Protein AF-A0A1U9NN97-F1 (afdb_monomer)

Structure (mmCIF, N/CA/C/O backbone):
data_AF-A0A1U9NN97-F1
#
_entry.id   AF-A0A1U9NN97-F1
#
loop_
_atom_site.group_PDB
_atom_site.id
_atom_site.type_symbol
_atom_site.label_atom_id
_atom_site.label_alt_id
_atom_site.label_comp_id
_atom_site.label_asym_id
_atom_site.label_entity_id
_atom_site.label_seq_id
_atom_site.pdbx_PDB_ins_code
_atom_site.Cartn_x
_atom_site.Cartn_y
_atom_site.Cartn_z
_atom_site.occupancy
_atom_site.B_iso_or_equiv
_atom_site.auth_seq_id
_atom_site.auth_comp_id
_atom_site.auth_asym_id
_atom_site.auth_atom_id
_atom_site.pdbx_PDB_model_num
ATOM 1 N N . MET A 1 1 ? 15.222 28.688 12.591 1.00 32.94 1 MET A N 1
ATOM 2 C CA . MET A 1 1 ? 14.018 29.019 11.797 1.00 32.94 1 MET A CA 1
ATOM 3 C C . MET A 1 1 ? 13.673 27.810 10.941 1.00 32.94 1 MET A C 1
ATOM 5 O O . MET A 1 1 ? 14.265 27.642 9.885 1.00 32.94 1 MET A O 1
ATOM 9 N N . LYS A 1 2 ? 12.811 26.915 11.437 1.00 28.52 2 LYS A N 1
ATOM 10 C CA . LYS A 1 2 ? 12.356 25.739 10.683 1.00 28.52 2 LYS A CA 1
ATOM 11 C C . LYS A 1 2 ? 11.088 26.128 9.927 1.00 28.52 2 LYS A C 1
ATOM 13 O O . LYS A 1 2 ? 10.111 26.534 10.548 1.00 28.52 2 LYS A O 1
ATOM 18 N N . LYS A 1 3 ? 11.139 26.061 8.597 1.00 27.92 3 LYS A N 1
ATOM 19 C CA . LYS A 1 3 ? 9.954 26.108 7.742 1.00 27.92 3 LYS A CA 1
ATOM 20 C C . LYS A 1 3 ? 9.276 24.746 7.872 1.00 27.92 3 LYS A C 1
ATOM 22 O O . LYS A 1 3 ? 9.762 23.774 7.311 1.00 27.92 3 LYS A O 1
ATOM 27 N N . VAL A 1 4 ? 8.218 24.673 8.670 1.00 30.31 4 VAL A N 1
ATOM 28 C CA . VAL A 1 4 ? 7.266 23.559 8.631 1.00 30.31 4 VAL A CA 1
ATOM 29 C C . VAL A 1 4 ? 6.325 23.888 7.477 1.00 30.31 4 VAL A C 1
ATOM 31 O O . VAL A 1 4 ? 5.519 24.813 7.585 1.00 30.31 4 VAL A O 1
ATOM 34 N N . CYS A 1 5 ? 6.516 23.234 6.330 1.00 28.91 5 CYS A N 1
ATOM 35 C CA . CYS A 1 5 ? 5.608 23.378 5.199 1.00 28.91 5 CYS A CA 1
ATOM 36 C C . CYS A 1 5 ? 4.341 22.568 5.475 1.00 28.91 5 CYS A C 1
ATOM 38 O O . CYS A 1 5 ? 4.351 21.348 5.583 1.00 28.91 5 CYS A O 1
ATOM 40 N N . VAL A 1 6 ? 3.263 23.326 5.616 1.00 32.03 6 VAL A N 1
ATOM 41 C CA . VAL A 1 6 ? 1.860 22.939 5.679 1.00 32.03 6 VAL A CA 1
ATOM 42 C C . VAL A 1 6 ? 1.494 22.099 4.450 1.00 32.03 6 VAL A C 1
ATOM 44 O O . VAL A 1 6 ? 1.404 22.655 3.361 1.00 32.03 6 VAL A O 1
ATOM 47 N N . CYS A 1 7 ? 1.274 20.792 4.614 1.00 29.20 7 CYS A N 1
ATOM 48 C CA . CYS A 1 7 ? 0.606 19.938 3.612 1.00 29.20 7 CYS A CA 1
ATOM 49 C C . CYS A 1 7 ? -0.317 18.855 4.217 1.00 29.20 7 CYS A C 1
ATOM 51 O O . CYS A 1 7 ? -0.890 18.070 3.477 1.00 29.20 7 CYS A O 1
ATOM 53 N N . LEU A 1 8 ? -0.543 18.822 5.537 1.00 32.62 8 LEU A N 1
ATOM 54 C CA . LEU A 1 8 ? -1.226 17.693 6.194 1.00 32.62 8 LEU A CA 1
ATOM 55 C C . LEU A 1 8 ? -2.754 17.845 6.387 1.00 32.62 8 LEU A C 1
ATOM 57 O O . LEU A 1 8 ? -3.311 17.265 7.309 1.00 32.62 8 LEU A O 1
ATOM 61 N N . PHE A 1 9 ? -3.446 18.644 5.567 1.00 29.00 9 PHE A N 1
ATOM 62 C CA . PHE A 1 9 ? -4.883 18.933 5.769 1.00 29.00 9 PHE A CA 1
ATOM 63 C C . PHE A 1 9 ? -5.757 18.835 4.505 1.00 29.00 9 PHE A C 1
ATOM 65 O O . PHE A 1 9 ? -6.875 19.343 4.491 1.00 29.00 9 PHE A O 1
ATOM 72 N N . ALA A 1 10 ? -5.270 18.193 3.436 1.00 28.98 10 ALA A N 1
ATOM 73 C CA . ALA A 1 10 ? -5.954 18.171 2.136 1.00 28.98 10 ALA A CA 1
ATOM 74 C C . ALA A 1 10 ? -6.576 16.820 1.728 1.00 28.98 10 ALA A C 1
ATOM 76 O O . ALA A 1 10 ? -7.187 16.760 0.667 1.00 28.98 10 ALA A O 1
ATOM 77 N N . ILE A 1 11 ? -6.489 15.762 2.545 1.00 42.72 11 ILE A N 1
ATOM 78 C CA . ILE A 1 11 ? -7.123 14.464 2.219 1.00 42.72 11 ILE A CA 1
ATOM 79 C C . ILE A 1 11 ? -8.580 14.396 2.732 1.00 42.72 11 ILE A C 1
ATOM 81 O O . ILE A 1 11 ? -9.421 13.720 2.151 1.00 42.72 11 ILE A O 1
ATOM 85 N N . CYS A 1 12 ? -8.946 15.206 3.730 1.00 40.97 12 CYS A N 1
ATOM 86 C CA . CYS A 1 12 ? -10.240 15.119 4.423 1.00 40.97 12 CYS A CA 1
ATOM 87 C C . CYS A 1 12 ? -11.463 15.731 3.696 1.00 40.97 12 CYS A C 1
ATOM 89 O O . CYS A 1 12 ? -12.558 15.704 4.248 1.00 40.97 12 CYS A O 1
ATOM 91 N N . LEU A 1 13 ? -11.321 16.335 2.506 1.00 34.03 13 LEU A N 1
ATOM 92 C CA . LEU A 1 13 ? -12.409 17.111 1.866 1.00 34.03 13 LEU A CA 1
ATOM 93 C C . LEU A 1 13 ? -12.671 16.797 0.382 1.00 34.03 13 LEU A C 1
ATOM 95 O O . LEU A 1 13 ? -13.565 17.400 -0.211 1.00 34.03 13 LEU A O 1
ATOM 99 N N . LEU A 1 14 ? -11.940 15.865 -0.237 1.00 42.00 14 LEU A N 1
ATOM 100 C CA . LEU A 1 14 ? -12.046 15.625 -1.687 1.00 42.00 14 LEU A CA 1
ATOM 101 C C . LEU A 1 14 ? -13.044 14.531 -2.096 1.00 42.00 14 LEU A C 1
ATOM 103 O O . LEU A 1 14 ? -13.416 14.467 -3.268 1.00 42.00 14 LEU A O 1
ATOM 107 N N . PHE A 1 15 ? -13.571 13.742 -1.156 1.00 44.47 15 PHE A N 1
ATOM 108 C CA . PHE A 1 15 ? -14.615 12.758 -1.471 1.00 44.47 15 PHE A CA 1
ATOM 109 C C . PHE A 1 15 ? -16.043 13.329 -1.486 1.00 44.47 15 PHE A C 1
ATOM 111 O O . PHE A 1 15 ? -16.926 12.729 -2.088 1.00 44.47 15 PHE A O 1
ATOM 118 N N . THR A 1 16 ? -16.307 14.506 -0.904 1.00 43.94 16 THR A N 1
ATOM 119 C CA . THR A 1 16 ? -17.700 14.940 -0.661 1.00 43.94 16 THR A CA 1
ATOM 120 C C . THR A 1 16 ? -18.259 16.000 -1.615 1.00 43.94 16 THR A C 1
ATOM 122 O O . THR A 1 16 ? -19.471 16.208 -1.608 1.00 43.94 16 THR A O 1
ATOM 125 N N . ALA A 1 17 ? -17.458 16.658 -2.469 1.00 38.03 17 ALA A N 1
ATOM 126 C CA . ALA A 1 17 ? -17.961 17.819 -3.228 1.00 38.03 17 ALA A CA 1
ATOM 127 C C . ALA A 1 17 ? -17.793 17.805 -4.760 1.00 38.03 17 ALA A C 1
ATOM 129 O O . ALA A 1 17 ? -18.423 18.630 -5.421 1.00 38.03 17 ALA A O 1
ATOM 130 N N . SER A 1 18 ? -17.007 16.904 -5.363 1.00 38.50 18 SER A N 1
ATOM 131 C CA . SER A 1 18 ? -16.884 16.845 -6.833 1.00 38.50 18 SER A CA 1
ATOM 132 C C . SER A 1 18 ? -16.248 15.540 -7.328 1.00 38.50 18 SER A C 1
ATOM 134 O O . SER A 1 18 ? -15.233 15.565 -8.021 1.00 38.50 18 SER A O 1
ATOM 136 N N . GLN A 1 19 ? -16.829 14.388 -6.998 1.00 48.91 19 GLN A N 1
ATOM 137 C CA . GLN A 1 19 ? -16.385 13.123 -7.587 1.00 48.91 19 GLN A CA 1
ATOM 138 C C . GLN A 1 19 ? -17.019 12.972 -8.973 1.00 48.91 19 GLN A C 1
ATOM 140 O O . GLN A 1 19 ? -18.105 12.419 -9.142 1.00 48.91 19 GLN A O 1
ATOM 145 N N . VAL A 1 20 ? -16.341 13.498 -9.993 1.00 49.25 20 VAL A N 1
ATOM 146 C CA . VAL A 1 20 ? -16.356 12.788 -11.272 1.00 49.25 20 VAL A CA 1
ATOM 147 C C . VAL A 1 20 ? -15.589 11.511 -10.965 1.00 49.25 20 VAL A C 1
ATOM 149 O O . VAL A 1 20 ? -14.382 11.590 -10.734 1.00 49.25 20 VAL A O 1
ATOM 152 N N . LEU A 1 21 ? -16.308 10.389 -10.844 1.00 57.53 21 LEU A N 1
ATOM 153 C CA . LEU A 1 21 ? -15.695 9.065 -10.730 1.00 57.53 21 LEU A CA 1
ATOM 154 C C . LEU A 1 21 ? -14.581 8.987 -11.775 1.00 57.53 21 LEU A C 1
ATOM 156 O O . LEU A 1 21 ? -14.769 9.476 -12.898 1.00 57.53 21 LEU A O 1
ATOM 160 N N . ALA A 1 22 ? -13.426 8.437 -11.397 1.00 60.66 22 ALA A N 1
ATOM 161 C CA . ALA A 1 22 ? -12.406 8.127 -12.385 1.00 60.66 22 ALA A CA 1
ATOM 162 C C . ALA A 1 22 ? -13.052 7.320 -13.525 1.00 60.66 22 ALA A C 1
ATOM 164 O O . ALA A 1 22 ? -14.102 6.686 -13.350 1.00 60.66 22 ALA A O 1
ATOM 165 N N . GLY A 1 23 ? -12.451 7.376 -14.716 1.00 67.44 23 GLY A N 1
ATOM 166 C CA . GLY A 1 23 ? -12.786 6.383 -15.732 1.00 67.44 23 GLY A CA 1
ATOM 167 C C . GLY A 1 23 ? -12.656 4.970 -15.141 1.00 67.44 23 GLY A C 1
ATOM 168 O O . GLY A 1 23 ? -12.002 4.805 -14.111 1.00 67.44 23 GLY A O 1
ATOM 169 N N . PRO A 1 24 ? -13.311 3.960 -15.733 1.00 80.75 24 PRO A N 1
ATOM 170 C CA . PRO A 1 24 ? -13.111 2.588 -15.280 1.00 80.75 24 PRO A CA 1
ATOM 171 C C . PRO A 1 24 ? -11.610 2.273 -15.297 1.00 80.75 24 PRO A C 1
ATOM 173 O O . PRO A 1 24 ? -10.992 2.460 -16.341 1.00 80.75 24 PRO A O 1
ATOM 176 N N . ILE A 1 25 ? -11.071 1.836 -14.155 1.00 89.19 25 ILE A N 1
ATOM 177 C CA . ILE A 1 25 ? -9.705 1.318 -14.063 1.00 89.19 25 ILE A CA 1
ATOM 178 C C . ILE A 1 25 ? -9.703 -0.107 -14.600 1.00 89.19 25 ILE A C 1
ATOM 180 O O . ILE A 1 25 ? -10.504 -0.950 -14.175 1.00 89.19 25 ILE A O 1
ATOM 184 N N . THR A 1 26 ? -8.817 -0.355 -15.548 1.00 90.88 26 THR A N 1
ATOM 185 C CA . THR A 1 26 ? -8.475 -1.680 -16.048 1.00 90.88 26 THR A CA 1
ATOM 186 C C . THR A 1 26 ? -7.268 -2.174 -15.260 1.00 90.88 26 THR A C 1
ATOM 188 O O . THR A 1 26 ? -6.421 -1.386 -14.885 1.00 90.88 26 THR A O 1
ATOM 191 N N . ILE A 1 27 ? -7.235 -3.465 -14.924 1.00 90.62 27 ILE A N 1
ATOM 192 C CA . ILE A 1 27 ? -6.093 -4.076 -14.233 1.00 90.62 27 ILE A CA 1
ATOM 193 C C . ILE A 1 27 ? -5.320 -4.868 -15.284 1.00 90.62 27 ILE A C 1
ATOM 195 O O . ILE A 1 27 ? -5.687 -6.006 -15.594 1.00 90.62 27 ILE A O 1
ATOM 199 N N . ASP A 1 28 ? -4.325 -4.236 -15.893 1.00 89.75 28 ASP A N 1
ATOM 200 C CA . ASP A 1 28 ? -3.558 -4.741 -17.031 1.00 89.75 28 ASP A CA 1
ATOM 201 C C . ASP A 1 28 ? -2.074 -4.313 -17.071 1.00 89.75 28 ASP A C 1
ATOM 203 O O . ASP A 1 28 ? -1.401 -4.617 -18.058 1.00 89.75 28 ASP A O 1
ATOM 207 N N . ALA A 1 29 ? -1.546 -3.737 -15.983 1.00 87.75 29 ALA A N 1
ATOM 208 C CA . ALA A 1 29 ? -0.188 -3.186 -15.861 1.00 87.75 29 ALA A CA 1
ATOM 209 C C . ALA A 1 29 ? 0.102 -2.004 -16.808 1.00 87.75 29 ALA A C 1
ATOM 211 O O . ALA A 1 29 ? 1.260 -1.744 -17.149 1.00 87.75 29 ALA A O 1
ATOM 212 N N . ASP A 1 30 ? -0.936 -1.271 -17.220 1.00 88.56 30 ASP A N 1
ATOM 213 C CA . ASP A 1 30 ? -0.814 -0.005 -17.942 1.00 88.56 30 ASP A CA 1
ATOM 214 C C . ASP A 1 30 ? -1.519 1.117 -17.177 1.00 88.56 30 ASP A C 1
ATOM 216 O O . ASP A 1 30 ? -2.731 1.302 -17.268 1.00 88.56 30 ASP A O 1
ATOM 220 N N . MET A 1 31 ? -0.740 1.978 -16.515 1.00 91.44 31 MET A N 1
ATOM 221 C CA . MET A 1 31 ? -1.320 3.086 -15.757 1.00 91.44 31 MET A CA 1
ATOM 222 C C . MET A 1 31 ? -1.848 4.255 -16.616 1.00 91.44 31 MET A C 1
ATOM 224 O O . MET A 1 31 ? -2.080 5.359 -16.102 1.00 91.44 31 MET A O 1
ATOM 228 N N . SER A 1 32 ? -2.050 4.078 -17.927 1.00 91.31 32 SER A N 1
ATOM 229 C CA . SER A 1 32 ? -2.552 5.131 -18.818 1.00 91.31 32 SER A CA 1
ATOM 230 C C . SER A 1 32 ? -3.967 5.619 -18.471 1.00 91.31 32 SER A C 1
ATOM 232 O O . SER A 1 32 ? -4.294 6.787 -18.730 1.00 91.31 32 SER A O 1
ATOM 234 N N . ASP A 1 33 ? -4.792 4.785 -17.832 1.00 91.25 33 ASP A N 1
ATOM 235 C CA . ASP A 1 33 ? -6.128 5.150 -17.352 1.00 91.25 33 ASP A CA 1
ATOM 236 C C . ASP A 1 33 ? -6.142 5.759 -15.929 1.00 91.25 33 ASP A C 1
ATOM 238 O O . ASP A 1 33 ? -7.152 6.348 -15.525 1.00 91.25 33 ASP A O 1
ATOM 242 N N . TRP A 1 34 ? -4.995 5.798 -15.233 1.00 92.31 34 TRP A N 1
ATOM 243 C CA . TRP A 1 34 ? -4.793 6.451 -13.927 1.00 92.31 34 TRP A CA 1
ATOM 244 C C . TRP A 1 34 ? -4.629 7.966 -14.047 1.00 92.31 34 TRP A C 1
ATOM 246 O O . TRP A 1 34 ? -3.715 8.593 -13.492 1.00 92.31 34 TRP A O 1
ATOM 256 N N . THR A 1 35 ? -5.549 8.579 -14.785 1.00 89.69 35 THR A N 1
ATOM 257 C CA . THR A 1 35 ? -5.602 10.016 -15.022 1.00 89.69 35 THR A CA 1
ATOM 258 C C . THR A 1 35 ? -6.990 10.581 -14.719 1.00 89.69 35 THR A C 1
ATOM 260 O O . THR A 1 35 ? -8.006 9.889 -14.707 1.00 89.69 35 THR A O 1
ATOM 263 N N . GLY A 1 36 ? -7.052 11.889 -14.468 1.00 85.94 36 GLY A N 1
ATOM 264 C CA . GLY A 1 36 ? -8.307 12.596 -14.213 1.00 85.94 36 GLY A CA 1
ATOM 265 C C . GLY A 1 36 ? -8.597 12.846 -12.733 1.00 85.94 36 GLY A C 1
ATOM 266 O O . GLY A 1 36 ? -7.813 12.532 -11.847 1.00 85.94 36 GLY A O 1
ATOM 267 N N . SER A 1 37 ? -9.732 13.493 -12.470 1.00 80.62 37 SER A N 1
ATOM 268 C CA . SER A 1 37 ? -10.053 14.066 -11.154 1.00 80.62 37 SER A CA 1
ATOM 269 C C . SER A 1 37 ? -10.501 13.058 -10.094 1.00 80.62 37 SER A C 1
ATOM 271 O O . SER A 1 37 ? -10.648 13.443 -8.940 1.00 80.62 37 SER A O 1
ATOM 273 N N . GLY A 1 38 ? -10.775 11.811 -10.483 1.00 80.19 38 GLY A N 1
ATOM 274 C CA . GLY A 1 38 ? -11.140 10.734 -9.558 1.00 80.19 38 GLY A CA 1
ATOM 275 C C . GLY A 1 38 ? -9.942 9.947 -9.022 1.00 80.19 38 GLY A C 1
ATOM 276 O O . GLY A 1 38 ? -10.131 9.070 -8.184 1.00 80.19 38 GLY A O 1
ATOM 277 N N . ILE A 1 39 ? -8.729 10.241 -9.501 1.00 85.75 39 ILE A N 1
ATOM 278 C CA . ILE A 1 39 ? -7.490 9.609 -9.047 1.00 85.75 39 ILE A CA 1
ATOM 279 C C . ILE A 1 39 ? -6.868 10.465 -7.949 1.00 85.75 39 ILE A C 1
ATOM 281 O O . ILE A 1 39 ? -6.689 11.674 -8.113 1.00 85.75 39 ILE A O 1
ATOM 285 N N . VAL A 1 40 ? -6.525 9.829 -6.835 1.00 85.88 40 VAL A N 1
ATOM 286 C CA . VAL A 1 40 ? -5.787 10.439 -5.733 1.00 85.88 40 VAL A CA 1
ATOM 287 C C . VAL A 1 40 ? -4.327 10.026 -5.852 1.00 85.88 40 VAL A C 1
ATOM 289 O O . VAL A 1 40 ? -4.001 8.848 -5.755 1.00 85.88 40 VAL A O 1
ATOM 292 N N . ASP A 1 41 ? -3.449 11.002 -6.050 1.00 89.19 41 ASP A N 1
ATOM 293 C CA . ASP A 1 41 ? -2.004 10.806 -5.958 1.00 89.19 41 ASP A CA 1
ATOM 294 C C . ASP A 1 41 ? -1.598 10.827 -4.477 1.00 89.19 41 ASP A C 1
ATOM 296 O O . ASP A 1 41 ? -1.744 11.851 -3.799 1.00 89.19 41 ASP A O 1
ATOM 300 N N . LEU A 1 42 ? -1.148 9.681 -3.960 1.00 86.69 42 LEU A N 1
ATOM 301 C CA . LEU A 1 42 ? -0.690 9.529 -2.576 1.00 86.69 42 LEU A CA 1
ATOM 302 C C . LEU A 1 42 ? 0.766 9.987 -2.402 1.00 86.69 42 LEU A C 1
ATOM 304 O O . LEU A 1 42 ? 1.245 10.104 -1.272 1.00 86.69 42 LEU A O 1
ATOM 308 N N . GLY A 1 43 ? 1.444 10.316 -3.501 1.00 90.56 43 GLY A N 1
ATOM 309 C CA . GLY A 1 43 ? 2.762 10.923 -3.544 1.00 90.56 43 GLY A CA 1
ATOM 310 C C . GLY A 1 43 ? 3.838 10.000 -4.104 1.00 90.56 43 GLY A C 1
ATOM 311 O O . GLY A 1 43 ? 3.713 8.774 -4.121 1.00 90.56 43 GLY A O 1
ATOM 312 N N . THR A 1 44 ? 4.940 10.631 -4.499 1.00 95.19 44 THR A N 1
ATOM 313 C CA . THR A 1 44 ? 6.153 9.975 -4.987 1.00 95.19 44 THR A CA 1
ATOM 314 C C . THR A 1 44 ? 7.201 9.892 -3.882 1.00 95.19 44 THR A C 1
ATOM 316 O O . THR A 1 44 ? 7.506 10.894 -3.230 1.00 95.19 44 THR A O 1
ATOM 319 N N . GLN A 1 45 ? 7.791 8.714 -3.710 1.00 96.00 45 GLN A N 1
ATOM 320 C CA . GLN A 1 45 ? 8.917 8.456 -2.819 1.00 96.00 45 GLN A CA 1
ATOM 321 C C . GLN A 1 45 ? 10.163 8.122 -3.636 1.00 96.00 45 GLN A C 1
ATOM 323 O O . GLN A 1 45 ? 10.070 7.533 -4.711 1.00 96.00 45 GLN A O 1
ATOM 328 N N . ALA A 1 46 ? 11.338 8.498 -3.134 1.00 94.50 46 ALA A N 1
ATOM 329 C CA . ALA A 1 46 ? 12.596 8.103 -3.759 1.00 94.50 46 ALA A CA 1
ATOM 330 C C . ALA A 1 46 ? 12.826 6.598 -3.571 1.00 94.50 46 ALA A C 1
ATOM 332 O O . ALA A 1 46 ? 12.615 6.075 -2.477 1.00 94.50 46 ALA A O 1
ATOM 333 N N . ALA A 1 47 ? 13.285 5.926 -4.621 1.00 91.62 47 ALA A N 1
ATOM 334 C CA . ALA A 1 47 ? 13.804 4.569 -4.527 1.00 91.62 47 ALA A CA 1
ATOM 335 C C . ALA A 1 47 ? 15.323 4.610 -4.227 1.00 91.62 47 ALA A C 1
ATOM 337 O O . ALA A 1 47 ? 15.918 5.693 -4.205 1.00 91.62 47 ALA A O 1
ATOM 338 N N . PRO A 1 48 ? 15.981 3.469 -3.943 1.00 88.25 48 PRO A N 1
ATOM 339 C CA . PRO A 1 48 ? 17.372 3.468 -3.484 1.00 88.25 48 PRO A CA 1
ATOM 340 C C . PRO A 1 48 ? 18.393 4.054 -4.460 1.00 88.25 48 PRO A C 1
ATOM 342 O O . PRO A 1 48 ? 19.389 4.625 -4.006 1.00 88.25 48 PRO A O 1
ATOM 345 N N . ALA A 1 49 ? 18.207 3.877 -5.773 1.00 88.69 49 ALA A N 1
ATOM 346 C CA . ALA A 1 49 ? 19.156 4.393 -6.753 1.00 88.69 49 ALA A CA 1
ATOM 347 C C . ALA A 1 49 ? 18.819 5.836 -7.157 1.00 88.69 49 ALA A C 1
ATOM 349 O O . ALA A 1 49 ? 17.667 6.265 -7.182 1.00 88.69 49 ALA A O 1
ATOM 350 N N . GLU A 1 50 ? 19.856 6.620 -7.457 1.00 91.50 50 GLU A N 1
ATOM 351 C CA . GLU A 1 50 ? 19.697 8.034 -7.793 1.00 91.50 50 GLU A CA 1
ATOM 352 C C . GLU A 1 50 ? 18.841 8.209 -9.055 1.00 91.50 50 GLU A C 1
ATOM 354 O O . GLU A 1 50 ? 19.178 7.703 -10.122 1.00 91.50 50 GLU A O 1
ATOM 359 N N . GLY A 1 51 ? 17.756 8.976 -8.929 1.00 92.06 51 GLY A N 1
ATOM 360 C CA . GLY A 1 51 ? 16.818 9.236 -10.023 1.00 92.06 51 GLY A CA 1
ATOM 361 C C . GLY A 1 51 ? 15.675 8.225 -10.128 1.00 92.06 51 GLY A C 1
ATOM 362 O O . GLY A 1 51 ? 14.761 8.459 -10.915 1.00 92.06 51 GLY A O 1
ATOM 363 N N . GLU A 1 52 ? 15.688 7.167 -9.319 1.00 94.12 52 GLU A N 1
ATOM 364 C CA . GLU A 1 52 ? 14.597 6.203 -9.223 1.00 94.12 52 GLU A CA 1
ATOM 365 C C . GLU A 1 52 ? 13.540 6.633 -8.190 1.00 94.12 52 GLU A C 1
ATOM 367 O O . GLU A 1 52 ? 13.826 7.314 -7.197 1.00 94.12 52 GLU A O 1
ATOM 372 N N . SER A 1 53 ? 12.296 6.216 -8.405 1.00 95.19 53 SER A N 1
ATOM 373 C CA . SER A 1 53 ? 11.154 6.579 -7.573 1.00 95.19 53 SER A CA 1
ATOM 374 C C . SER A 1 53 ? 9.990 5.596 -7.676 1.00 95.19 53 SER A C 1
ATOM 376 O O . SER A 1 53 ? 9.865 4.859 -8.653 1.00 95.19 53 SER A O 1
ATOM 378 N N . TYR A 1 54 ? 9.128 5.657 -6.665 1.00 95.00 54 TYR A N 1
ATOM 379 C CA . TYR A 1 54 ? 7.859 4.948 -6.567 1.00 95.00 54 TYR A CA 1
ATOM 380 C C . TYR A 1 54 ? 6.731 5.965 -6.407 1.00 95.00 54 TYR A C 1
ATOM 382 O O . TYR A 1 54 ? 6.804 6.807 -5.510 1.00 95.00 54 TYR A O 1
ATOM 390 N N . THR A 1 55 ? 5.684 5.900 -7.225 1.00 94.81 55 THR A N 1
ATOM 391 C CA . THR A 1 55 ? 4.498 6.758 -7.091 1.00 94.81 55 THR A CA 1
ATOM 392 C C . THR A 1 55 ? 3.267 5.909 -6.851 1.00 94.81 55 THR A C 1
ATOM 394 O O . THR A 1 55 ? 2.885 5.110 -7.700 1.00 94.81 55 THR A O 1
ATOM 397 N N . LEU A 1 56 ? 2.617 6.128 -5.710 1.00 93.12 56 LEU A N 1
ATOM 398 C CA . LEU A 1 56 ? 1.402 5.415 -5.347 1.00 93.12 56 LEU A CA 1
ATOM 399 C C . LEU A 1 56 ? 0.177 6.279 -5.645 1.00 93.12 56 LEU A C 1
ATOM 401 O O . LEU A 1 56 ? 0.082 7.429 -5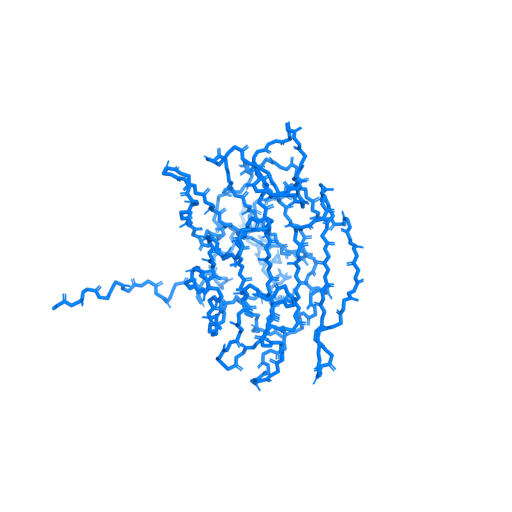.210 1.00 93.12 56 LEU A O 1
ATOM 405 N N . LYS A 1 57 ? -0.792 5.704 -6.349 1.00 91.81 57 LYS A N 1
ATOM 406 C CA . LYS A 1 57 ? -2.091 6.313 -6.635 1.00 91.81 57 LYS A CA 1
ATOM 407 C C . LYS A 1 57 ? -3.210 5.416 -6.129 1.00 91.81 57 LYS A C 1
ATOM 409 O O . LYS A 1 57 ? -3.049 4.203 -6.028 1.00 91.81 57 LYS A O 1
ATOM 414 N N . ALA A 1 58 ? -4.355 6.020 -5.841 1.00 89.00 58 ALA A N 1
ATOM 415 C CA . ALA A 1 58 ? -5.554 5.306 -5.437 1.00 89.00 58 ALA A CA 1
ATOM 416 C C . ALA A 1 58 ? -6.813 5.879 -6.094 1.00 89.00 58 ALA A C 1
ATOM 418 O O . ALA A 1 58 ? -6.914 7.078 -6.365 1.00 89.00 58 ALA A O 1
ATOM 419 N N . THR A 1 59 ? -7.802 5.022 -6.315 1.00 86.88 59 THR A N 1
ATOM 420 C CA . THR A 1 59 ? -9.173 5.422 -6.650 1.00 86.88 59 THR A CA 1
ATOM 421 C C . THR A 1 59 ? -10.157 4.366 -6.156 1.00 86.88 59 THR A C 1
ATOM 423 O O . THR A 1 59 ? -9.754 3.364 -5.576 1.00 86.88 59 THR A O 1
ATOM 426 N N . ALA A 1 60 ? -11.454 4.591 -6.317 1.00 82.31 60 ALA A N 1
ATOM 427 C CA . ALA A 1 60 ? -12.471 3.634 -5.908 1.00 82.31 60 ALA A CA 1
ATOM 428 C C . ALA A 1 60 ? -13.706 3.735 -6.800 1.00 82.31 60 ALA A C 1
ATOM 430 O O . ALA A 1 60 ? -14.034 4.803 -7.327 1.00 82.31 60 ALA A O 1
ATOM 431 N N . ASP A 1 61 ? -14.419 2.623 -6.915 1.00 80.25 61 ASP A N 1
ATOM 432 C CA . ASP A 1 61 ? -15.762 2.578 -7.471 1.00 80.25 61 ASP A CA 1
ATOM 433 C C . ASP A 1 61 ? -16.746 1.947 -6.471 1.00 80.25 61 ASP A C 1
ATOM 435 O O . ASP A 1 61 ? -16.506 1.914 -5.265 1.00 80.25 61 ASP A O 1
ATOM 439 N N . ALA A 1 62 ? -17.911 1.509 -6.948 1.00 76.31 62 ALA A N 1
ATOM 440 C CA . ALA A 1 62 ? -18.923 0.903 -6.085 1.00 76.31 62 ALA A CA 1
ATOM 441 C C . ALA A 1 62 ? -18.562 -0.512 -5.589 1.00 76.31 62 ALA A C 1
ATOM 443 O O . ALA A 1 62 ? -19.265 -1.034 -4.726 1.00 76.31 62 ALA A O 1
ATOM 444 N N . SER A 1 63 ? -17.544 -1.151 -6.167 1.00 80.12 63 SER A N 1
ATOM 445 C CA . SER A 1 63 ? -17.182 -2.551 -5.918 1.00 80.12 63 SER A CA 1
ATOM 446 C C . SER A 1 63 ? -15.776 -2.709 -5.347 1.00 80.12 63 SER A C 1
ATOM 448 O O . SER A 1 63 ? -15.560 -3.629 -4.563 1.00 80.12 63 SER A O 1
ATOM 450 N N . ASN A 1 64 ? -14.835 -1.846 -5.735 1.00 82.31 64 ASN A N 1
ATOM 451 C CA . ASN A 1 64 ? -13.425 -1.985 -5.395 1.00 82.31 64 ASN A CA 1
ATOM 452 C C . ASN A 1 64 ? -12.779 -0.650 -5.012 1.00 82.31 64 ASN A C 1
ATOM 454 O O . ASN A 1 64 ? -13.155 0.420 -5.497 1.00 82.31 64 ASN A O 1
ATOM 458 N N . VAL A 1 65 ? -11.738 -0.750 -4.191 1.00 82.81 65 VAL A N 1
ATOM 459 C CA . VAL A 1 65 ? -10.674 0.247 -4.080 1.00 82.81 65 VAL A CA 1
ATOM 460 C C . VAL A 1 65 ? -9.525 -0.219 -4.960 1.00 82.81 65 VAL A C 1
ATOM 462 O O . VAL A 1 65 ? -9.137 -1.385 -4.931 1.00 82.81 65 VAL A O 1
ATOM 465 N N . TYR A 1 66 ? -8.989 0.702 -5.741 1.00 87.69 66 TYR A N 1
ATOM 466 C CA . TYR A 1 66 ? -7.909 0.458 -6.674 1.00 87.69 66 TYR A CA 1
ATOM 467 C C . TYR A 1 66 ? -6.639 1.138 -6.184 1.00 87.69 66 TYR A C 1
ATOM 469 O O . TYR A 1 66 ? -6.685 2.303 -5.781 1.00 87.69 66 TYR A O 1
ATOM 477 N N . PHE A 1 67 ? -5.512 0.441 -6.291 1.00 90.69 67 PHE A N 1
ATOM 478 C CA . PHE A 1 67 ? -4.176 0.995 -6.080 1.00 90.69 67 PHE A CA 1
ATOM 479 C C . PHE A 1 67 ? -3.312 0.781 -7.317 1.00 90.69 67 PHE A C 1
ATOM 481 O O . PHE A 1 67 ? -3.380 -0.273 -7.942 1.00 90.69 67 PHE A O 1
ATOM 488 N N . GLY A 1 68 ? -2.531 1.799 -7.660 1.00 92.94 68 GLY A N 1
ATOM 489 C CA . GLY A 1 68 ? -1.645 1.795 -8.813 1.00 92.94 68 GLY A CA 1
ATOM 490 C C . GLY A 1 68 ? -0.267 2.266 -8.382 1.00 92.94 68 GLY A C 1
ATOM 491 O O . GLY A 1 68 ? -0.149 3.333 -7.769 1.00 92.94 68 GLY A O 1
ATOM 492 N N . MET A 1 69 ? 0.750 1.461 -8.663 1.00 93.44 69 MET A N 1
ATOM 493 C CA . MET A 1 69 ? 2.144 1.735 -8.346 1.00 93.44 69 MET A CA 1
ATOM 494 C C . MET A 1 69 ? 2.918 1.970 -9.638 1.00 93.44 69 MET A C 1
ATOM 496 O O . MET A 1 69 ? 3.192 1.031 -10.378 1.00 93.44 69 MET A O 1
ATOM 500 N N . ASP A 1 70 ? 3.311 3.222 -9.868 1.00 92.81 70 ASP A N 1
ATOM 501 C CA . ASP A 1 70 ? 4.260 3.565 -10.926 1.00 92.81 70 ASP A CA 1
ATOM 502 C C . ASP A 1 70 ? 5.671 3.464 -10.353 1.00 92.81 70 ASP A C 1
ATOM 504 O O . ASP A 1 70 ? 6.069 4.221 -9.456 1.00 92.81 70 ASP A O 1
ATOM 508 N N . ARG A 1 71 ? 6.423 2.506 -10.883 1.00 90.56 71 ARG A N 1
ATOM 509 C CA . ARG A 1 71 ? 7.840 2.289 -10.587 1.00 90.56 71 ARG A CA 1
ATOM 510 C C . ARG A 1 71 ? 8.663 2.206 -11.872 1.00 90.56 71 ARG A C 1
ATOM 512 O O . ARG A 1 71 ? 9.761 1.657 -11.870 1.00 90.56 71 ARG A O 1
ATOM 519 N N . SER A 1 72 ? 8.173 2.815 -12.952 1.00 89.50 72 SER A N 1
ATOM 520 C CA . SER A 1 72 ? 8.794 2.835 -14.288 1.00 89.50 72 SER A CA 1
ATOM 521 C C . SER A 1 72 ? 10.230 3.352 -14.333 1.00 89.50 72 SER A C 1
ATOM 523 O O . SER A 1 72 ? 10.965 3.137 -15.293 1.00 89.50 72 SER A O 1
ATOM 525 N N . THR A 1 73 ? 10.666 4.022 -13.271 1.00 91.75 73 THR A N 1
ATOM 526 C CA . THR A 1 73 ? 12.036 4.518 -13.138 1.00 91.75 73 THR A CA 1
ATOM 527 C C . THR A 1 73 ? 13.021 3.505 -12.549 1.00 91.75 73 THR A C 1
ATOM 529 O O . THR A 1 73 ? 14.214 3.777 -12.612 1.00 91.75 73 THR A O 1
ATOM 532 N N . THR A 1 74 ? 12.575 2.378 -11.976 1.00 88.00 74 THR A N 1
ATOM 533 C CA . THR A 1 74 ? 13.452 1.453 -11.228 1.00 88.00 74 THR A CA 1
ATOM 534 C C . THR A 1 74 ? 14.005 0.286 -12.044 1.00 88.00 74 THR A C 1
ATOM 536 O O . THR A 1 74 ? 14.936 -0.372 -11.583 1.00 88.00 74 THR A O 1
ATOM 539 N N . GLU A 1 75 ? 13.417 -0.012 -13.209 1.00 86.19 75 GLU A N 1
ATOM 540 C CA . GLU A 1 75 ? 13.687 -1.211 -14.032 1.00 86.19 75 GLU A CA 1
ATOM 541 C C . GLU A 1 75 ? 13.531 -2.564 -13.290 1.00 86.19 75 GLU A C 1
ATOM 543 O O . GLU A 1 75 ? 13.831 -3.623 -13.850 1.00 86.19 75 GLU A O 1
ATOM 548 N N . ARG A 1 76 ? 13.078 -2.557 -12.028 1.00 85.94 76 ARG A N 1
ATOM 549 C CA . ARG A 1 76 ? 12.813 -3.757 -11.217 1.00 85.94 76 ARG A CA 1
ATOM 550 C C . ARG A 1 76 ? 11.388 -4.235 -11.443 1.00 85.94 76 ARG A C 1
ATOM 552 O O . ARG A 1 76 ? 10.689 -3.681 -12.276 1.00 85.94 76 ARG A O 1
ATOM 559 N N . TYR A 1 77 ? 10.957 -5.278 -10.743 1.00 86.38 77 TYR A N 1
ATOM 560 C CA . TYR A 1 77 ? 9.561 -5.711 -10.695 1.00 86.38 77 TYR A CA 1
ATOM 561 C C . TYR A 1 77 ? 9.202 -6.261 -9.321 1.00 86.38 77 TYR A C 1
ATOM 563 O O . TYR A 1 77 ? 10.096 -6.577 -8.535 1.00 86.38 77 TYR A O 1
ATOM 571 N N . LEU A 1 78 ? 7.901 -6.324 -9.023 1.00 87.88 78 LEU A N 1
ATOM 572 C CA . LEU A 1 78 ? 7.414 -6.919 -7.783 1.00 87.88 78 LEU A CA 1
ATOM 573 C C . LEU A 1 78 ? 7.582 -8.438 -7.816 1.00 87.88 78 LEU A C 1
ATOM 575 O O . LEU A 1 78 ? 6.986 -9.102 -8.662 1.00 87.88 78 LEU A O 1
ATOM 579 N N . ASP A 1 79 ? 8.382 -8.975 -6.902 1.00 84.62 79 ASP A N 1
ATOM 580 C CA . ASP A 1 79 ? 8.608 -10.413 -6.761 1.00 84.62 79 ASP A CA 1
ATOM 581 C C . ASP A 1 79 ? 9.221 -10.756 -5.391 1.00 84.62 79 ASP A C 1
ATOM 583 O O . ASP A 1 79 ? 9.542 -9.873 -4.589 1.00 84.62 79 ASP A O 1
ATOM 587 N N . ASP A 1 80 ? 9.431 -12.048 -5.152 1.00 78.25 80 ASP A N 1
ATOM 588 C CA . ASP A 1 80 ? 10.114 -12.616 -3.987 1.00 78.25 80 ASP A CA 1
ATOM 589 C C . ASP A 1 80 ? 11.478 -13.229 -4.344 1.00 78.25 80 ASP A C 1
ATOM 591 O O . ASP A 1 80 ? 11.846 -14.298 -3.853 1.00 78.25 80 ASP A O 1
ATOM 595 N N . ILE A 1 81 ? 12.226 -12.580 -5.250 1.00 76.44 81 ILE A N 1
ATOM 596 C CA . ILE A 1 81 ? 13.513 -13.087 -5.739 1.00 76.44 81 ILE A CA 1
ATOM 597 C C . ILE A 1 81 ? 14.647 -12.098 -5.447 1.00 76.44 81 ILE A C 1
ATOM 599 O O . ILE A 1 81 ? 15.214 -11.431 -6.316 1.00 76.44 81 ILE A O 1
ATOM 603 N N . GLY A 1 82 ? 15.079 -12.105 -4.194 1.00 74.62 82 GLY A N 1
ATOM 604 C CA . GLY A 1 82 ? 16.310 -11.487 -3.728 1.00 74.62 82 GLY A CA 1
ATOM 605 C C . GLY A 1 82 ? 16.365 -9.967 -3.898 1.00 74.62 82 GLY A C 1
ATOM 606 O O . GLY A 1 82 ? 15.380 -9.247 -3.799 1.00 74.62 82 GLY A O 1
ATOM 607 N N . TRP A 1 83 ? 17.579 -9.459 -4.114 1.00 80.06 83 TRP A N 1
ATOM 608 C CA . TRP A 1 83 ? 17.884 -8.022 -4.065 1.00 80.06 83 TRP A CA 1
ATOM 609 C C . TRP A 1 83 ? 17.503 -7.241 -5.326 1.00 80.06 83 TRP A C 1
ATOM 611 O O . TRP A 1 83 ? 17.644 -6.012 -5.340 1.00 80.06 83 TRP A O 1
ATOM 621 N N . ASP A 1 84 ? 17.080 -7.951 -6.370 1.00 82.75 84 ASP A N 1
ATOM 622 C CA . ASP A 1 84 ? 16.804 -7.396 -7.695 1.00 82.75 84 ASP A CA 1
ATOM 623 C C . ASP A 1 84 ? 15.302 -7.171 -7.924 1.00 82.75 84 ASP A C 1
ATOM 625 O O . ASP A 1 84 ? 14.915 -6.604 -8.946 1.00 82.75 84 ASP A O 1
ATOM 629 N N . THR A 1 85 ? 14.459 -7.578 -6.970 1.00 86.94 85 THR A N 1
ATOM 630 C CA . THR A 1 85 ? 13.006 -7.426 -7.037 1.00 86.94 85 THR A CA 1
ATOM 631 C C . THR A 1 85 ? 12.490 -6.654 -5.834 1.00 86.94 85 THR A C 1
ATOM 633 O O . THR A 1 85 ? 13.033 -6.723 -4.728 1.00 86.94 85 THR A O 1
ATOM 636 N N . ASP A 1 86 ? 11.442 -5.882 -6.078 1.00 89.69 86 ASP A N 1
ATOM 637 C CA . ASP A 1 86 ? 10.774 -5.093 -5.058 1.00 89.69 86 ASP A CA 1
ATOM 638 C C . ASP A 1 86 ? 9.651 -5.925 -4.416 1.00 89.69 86 ASP A C 1
ATOM 640 O O . ASP A 1 86 ? 9.120 -6.860 -5.009 1.00 89.69 86 ASP A O 1
ATOM 644 N N . SER A 1 87 ? 9.261 -5.576 -3.198 1.00 90.81 87 SER A N 1
ATOM 645 C CA . SER A 1 87 ? 8.088 -6.128 -2.522 1.00 90.81 87 SER A CA 1
ATOM 646 C C . SER A 1 87 ? 7.249 -4.973 -2.000 1.00 90.81 87 SER A C 1
ATOM 648 O O . SER A 1 87 ? 7.780 -4.054 -1.366 1.00 90.81 87 SER A O 1
ATOM 650 N N . PHE A 1 88 ? 5.947 -5.026 -2.261 1.00 92.88 88 PHE A N 1
ATOM 651 C CA . PHE A 1 88 ? 5.007 -3.987 -1.860 1.00 92.88 88 PHE A CA 1
ATOM 652 C C . PHE A 1 88 ? 4.071 -4.511 -0.781 1.00 92.88 88 PHE A C 1
ATOM 654 O O . PHE A 1 88 ? 3.598 -5.645 -0.833 1.00 92.88 88 PHE A O 1
ATOM 661 N N . PHE A 1 89 ? 3.789 -3.671 0.201 1.00 94.25 89 PHE A N 1
ATOM 662 C CA . PHE A 1 89 ? 2.984 -4.041 1.349 1.00 94.25 89 PHE A CA 1
ATOM 663 C C . PHE A 1 89 ? 1.989 -2.949 1.666 1.00 94.25 89 PHE A C 1
ATOM 665 O O . PHE A 1 89 ? 2.293 -1.758 1.546 1.00 94.25 89 PHE A O 1
ATOM 672 N N . MET A 1 90 ? 0.823 -3.368 2.138 1.00 93.81 90 MET A N 1
ATOM 673 C CA . MET A 1 90 ? -0.193 -2.476 2.664 1.00 93.81 90 MET A CA 1
ATOM 674 C C . MET A 1 90 ? -0.753 -3.015 3.970 1.00 93.81 90 MET A C 1
ATOM 676 O O . MET A 1 90 ? -0.874 -4.226 4.161 1.00 93.81 90 MET A O 1
ATOM 680 N N . ALA A 1 91 ? -1.119 -2.099 4.855 1.00 94.31 91 ALA A N 1
ATOM 681 C CA . ALA A 1 91 ? -1.761 -2.397 6.120 1.00 94.31 91 ALA A CA 1
ATOM 682 C C . ALA A 1 91 ? -2.965 -1.479 6.320 1.00 94.31 91 ALA A C 1
ATOM 684 O O . ALA A 1 91 ? -2.938 -0.322 5.889 1.00 94.31 91 ALA A O 1
ATOM 685 N N . PHE A 1 92 ? -3.994 -1.996 6.983 1.00 91.56 92 PHE A N 1
ATOM 686 C CA . PHE A 1 92 ? -5.271 -1.326 7.170 1.00 91.56 92 PHE A CA 1
ATOM 687 C C . PHE A 1 92 ? -5.749 -1.475 8.610 1.00 91.56 92 PHE A C 1
ATOM 689 O O . PHE A 1 92 ? -5.798 -2.593 9.104 1.00 91.56 92 PHE A O 1
ATOM 696 N N . ASP A 1 93 ? -6.113 -0.373 9.255 1.00 91.88 93 ASP A N 1
ATOM 697 C CA . ASP A 1 93 ? -6.946 -0.344 10.470 1.00 91.88 93 ASP A CA 1
ATOM 698 C C . ASP A 1 93 ? -8.373 -0.172 9.968 1.00 91.88 93 ASP A C 1
ATOM 700 O O . ASP A 1 93 ? -8.650 0.786 9.235 1.00 91.88 93 ASP A O 1
ATOM 704 N N . VAL A 1 94 ? -9.213 -1.168 10.235 1.00 86.81 94 VAL A N 1
ATOM 705 C CA . VAL A 1 94 ? -10.520 -1.317 9.572 1.00 86.81 94 VAL A CA 1
ATOM 706 C C . VAL A 1 94 ? -11.680 -1.190 10.544 1.00 86.81 94 VAL A C 1
ATOM 708 O O . VAL A 1 94 ? -12.816 -1.034 10.099 1.00 86.81 94 VAL A O 1
ATOM 711 N N . ASP A 1 95 ? -11.389 -1.245 11.845 1.00 86.12 95 ASP A N 1
ATOM 712 C CA . ASP A 1 95 ? -12.370 -1.104 12.918 1.00 86.12 95 ASP A CA 1
ATOM 713 C C . ASP A 1 95 ? -12.291 0.256 13.645 1.00 86.12 95 ASP A C 1
ATOM 715 O O . ASP A 1 95 ? -13.197 0.601 14.411 1.00 86.12 95 ASP A O 1
ATOM 719 N N . GLY A 1 96 ? -11.232 1.050 13.431 1.00 86.56 96 GLY A N 1
ATOM 720 C CA . GLY A 1 96 ? -11.047 2.337 14.104 1.00 86.56 96 GLY A CA 1
ATOM 721 C C . GLY A 1 96 ? -10.983 2.222 15.633 1.00 86.56 96 GLY A C 1
ATOM 722 O O . GLY A 1 96 ? -11.277 3.189 16.349 1.00 86.56 96 GLY A O 1
ATOM 723 N N . VAL A 1 97 ? -10.652 1.049 16.181 1.00 89.50 97 VAL A N 1
ATOM 724 C CA . VAL A 1 97 ? -10.638 0.800 17.621 1.00 89.50 97 VAL A CA 1
ATOM 725 C C . VAL A 1 97 ? -9.256 1.105 18.180 1.00 89.50 97 VAL A C 1
ATOM 727 O O . VAL A 1 97 ? -8.273 0.411 17.944 1.00 89.50 97 VAL A O 1
ATOM 730 N N . ALA A 1 98 ? -9.191 2.127 19.034 1.00 92.19 98 ALA A N 1
ATOM 731 C CA . ALA A 1 98 ? -7.942 2.541 19.659 1.00 92.19 98 ALA A CA 1
ATOM 732 C C . ALA A 1 98 ? -7.233 1.385 20.398 1.00 92.19 98 ALA A C 1
ATOM 734 O O . ALA A 1 98 ? -7.760 0.822 21.363 1.00 92.19 98 ALA A O 1
ATOM 735 N N . GLY A 1 99 ? -6.002 1.090 19.983 1.00 92.25 99 GLY A N 1
ATOM 736 C CA . GLY A 1 99 ? -5.154 0.030 20.523 1.00 92.25 99 GLY A CA 1
ATOM 737 C C . GLY A 1 99 ? -5.534 -1.389 20.089 1.00 92.25 99 GLY A C 1
ATOM 738 O O . GLY A 1 99 ? -4.914 -2.330 20.589 1.00 92.25 99 GLY A O 1
ATOM 739 N N . SER A 1 100 ? -6.531 -1.551 19.213 1.00 93.06 100 SER A N 1
ATOM 740 C CA . SER A 1 100 ? -6.758 -2.786 18.456 1.00 93.06 100 SER A CA 1
ATOM 741 C C . SER A 1 100 ? -5.799 -2.833 17.270 1.00 93.06 100 SER A C 1
ATOM 743 O O . SER A 1 100 ? -5.371 -1.781 16.810 1.00 93.06 100 SER A O 1
ATOM 745 N N . GLY A 1 101 ? -5.422 -4.037 16.841 1.00 95.25 101 GLY A N 1
ATOM 746 C CA . GLY A 1 101 ? -4.523 -4.270 15.714 1.00 95.25 101 GLY A CA 1
ATOM 747 C C . GLY A 1 101 ? -3.097 -4.690 16.089 1.00 95.25 101 GLY A C 1
ATOM 748 O O . GLY A 1 101 ? -2.697 -4.798 17.255 1.00 95.25 101 GLY A O 1
ATOM 749 N N . ALA A 1 102 ? -2.307 -4.980 15.060 1.00 95.94 102 ALA A N 1
ATOM 750 C CA . ALA A 1 102 ? -0.950 -5.482 15.183 1.00 95.94 102 ALA A CA 1
ATOM 751 C C . ALA A 1 102 ? 0.074 -4.381 15.445 1.00 95.94 102 ALA A C 1
ATOM 753 O O . ALA A 1 102 ? 0.037 -3.301 14.873 1.00 95.94 102 ALA A O 1
ATOM 754 N N . ILE A 1 103 ? 1.086 -4.717 16.243 1.00 96.12 103 ILE A N 1
ATOM 755 C CA . ILE A 1 103 ? 2.239 -3.844 16.511 1.00 96.12 103 ILE A CA 1
ATOM 756 C C . ILE A 1 103 ? 3.428 -4.108 15.575 1.00 96.12 103 ILE A C 1
ATOM 758 O O . ILE A 1 103 ? 4.451 -3.432 15.676 1.00 96.12 103 ILE A O 1
ATOM 762 N N . SER A 1 104 ? 3.327 -5.094 14.680 1.00 94.44 104 SER A N 1
ATOM 763 C CA . SER A 1 104 ? 4.322 -5.361 13.640 1.00 94.44 104 SER A CA 1
ATOM 764 C C . SER A 1 104 ? 3.685 -5.961 12.389 1.00 94.44 104 SER A C 1
ATOM 766 O O . SER A 1 104 ? 2.593 -6.521 12.439 1.00 94.44 104 SER A O 1
ATOM 768 N N . ASP A 1 105 ? 4.396 -5.865 11.271 1.00 91.50 105 ASP A N 1
ATOM 769 C CA . ASP A 1 105 ? 3.988 -6.375 9.955 1.00 91.50 105 ASP A CA 1
ATOM 770 C C . ASP A 1 105 ? 4.147 -7.897 9.769 1.00 91.50 105 ASP A C 1
ATOM 772 O O . ASP A 1 105 ? 3.937 -8.413 8.678 1.00 91.50 105 ASP A O 1
ATOM 776 N N . GLY A 1 106 ? 4.572 -8.637 10.796 1.00 86.44 106 GLY A N 1
ATOM 777 C CA . GLY A 1 106 ? 4.873 -10.074 10.704 1.00 86.44 106 GLY A CA 1
ATOM 778 C C . GLY A 1 106 ? 6.217 -10.415 10.039 1.00 86.44 106 GLY A C 1
ATOM 779 O O . GLY A 1 106 ? 6.823 -11.424 10.398 1.00 86.44 106 GLY A O 1
ATOM 780 N N . TYR A 1 107 ? 6.737 -9.547 9.168 1.00 87.12 107 TYR A N 1
ATOM 781 C CA . TYR A 1 107 ? 8.055 -9.672 8.527 1.00 87.12 107 TYR A CA 1
ATOM 782 C C . TYR A 1 107 ? 9.190 -8.995 9.312 1.00 87.12 107 TYR A C 1
ATOM 784 O O . TYR A 1 107 ? 10.369 -9.149 8.982 1.00 87.12 107 TYR A O 1
ATOM 792 N N . GLY A 1 108 ? 8.848 -8.256 10.367 1.00 87.88 108 GLY A N 1
ATOM 793 C CA . GLY A 1 108 ? 9.788 -7.523 11.204 1.00 87.88 108 GLY A CA 1
ATOM 794 C C . GLY A 1 108 ? 10.395 -6.304 10.512 1.00 87.88 108 GLY A C 1
ATOM 795 O O . GLY A 1 108 ? 11.502 -5.910 10.884 1.00 87.88 108 GLY A O 1
ATOM 796 N N . ARG A 1 109 ? 9.726 -5.725 9.500 1.00 91.12 109 ARG A N 1
ATOM 797 C CA . ARG A 1 109 ? 10.212 -4.522 8.795 1.00 91.12 109 ARG A CA 1
ATOM 798 C C . ARG A 1 109 ? 9.595 -3.253 9.343 1.00 91.12 109 ARG A C 1
ATOM 800 O O . ARG A 1 109 ? 10.291 -2.250 9.425 1.00 91.12 109 ARG A O 1
ATOM 807 N N . VAL A 1 110 ? 8.334 -3.295 9.748 1.00 95.56 110 VAL A N 1
ATOM 808 C CA . VAL A 1 110 ? 7.623 -2.142 10.303 1.00 95.56 110 VAL A CA 1
ATOM 809 C C . VAL A 1 110 ? 7.135 -2.457 11.709 1.00 95.56 110 VAL A C 1
ATOM 811 O O . VAL A 1 110 ? 6.527 -3.500 11.955 1.00 95.56 110 VAL A O 1
ATOM 814 N N . ASN A 1 111 ? 7.390 -1.531 12.633 1.00 96.56 111 ASN A N 1
ATOM 815 C CA . ASN A 1 111 ? 6.731 -1.493 13.933 1.00 96.56 111 ASN A CA 1
ATOM 816 C C . ASN A 1 111 ? 5.562 -0.509 13.853 1.00 96.56 111 ASN A C 1
ATOM 818 O O . ASN A 1 111 ? 5.746 0.621 13.406 1.00 96.56 111 ASN A O 1
ATOM 822 N N . PHE A 1 112 ? 4.385 -0.901 14.321 1.00 96.38 112 PHE A N 1
ATOM 823 C CA . PHE A 1 112 ? 3.224 -0.016 14.382 1.00 96.38 112 PHE A CA 1
ATOM 824 C C . PHE A 1 112 ? 3.044 0.517 15.800 1.00 96.38 112 PHE A C 1
ATOM 826 O O . PHE A 1 112 ? 3.192 -0.200 16.792 1.00 96.38 112 PHE A O 1
ATOM 833 N N . GLY A 1 113 ? 2.745 1.805 15.889 1.00 93.69 113 GLY A N 1
ATOM 834 C CA . GLY A 1 113 ? 2.424 2.501 17.120 1.00 93.69 113 GLY A CA 1
ATOM 835 C C . GLY A 1 113 ? 1.420 3.615 16.858 1.00 93.69 113 GLY A C 1
ATOM 836 O O . GLY A 1 113 ? 0.965 3.820 15.740 1.00 93.69 113 GLY A O 1
ATOM 837 N N . GLY A 1 114 ? 1.096 4.367 17.904 1.00 92.44 114 GLY A N 1
ATOM 838 C CA . GLY A 1 114 ? 0.019 5.352 17.846 1.00 92.44 114 GLY A CA 1
ATOM 839 C C . GLY A 1 114 ? -1.249 4.834 18.513 1.00 92.44 114 GLY A C 1
ATOM 840 O O . GLY A 1 114 ? -1.191 3.988 19.407 1.00 92.44 114 GLY A O 1
ATOM 841 N N . THR A 1 115 ? -2.369 5.430 18.132 1.00 93.94 115 THR A N 1
ATOM 842 C CA . THR A 1 115 ? -3.709 5.131 18.632 1.00 93.94 115 THR A CA 1
ATOM 843 C C . THR A 1 115 ? -4.351 4.008 17.831 1.00 93.94 115 THR A C 1
ATOM 845 O O . THR A 1 115 ? -4.964 3.140 18.438 1.00 93.94 115 THR A O 1
ATOM 848 N N . TYR A 1 116 ? -4.202 4.023 16.507 1.00 93.12 116 TYR A N 1
ATOM 849 C CA . TYR A 1 116 ? -4.837 3.080 15.581 1.00 93.12 116 TYR A CA 1
ATOM 850 C C . TYR A 1 116 ? -3.779 2.157 14.988 1.00 93.12 116 TYR A C 1
ATOM 852 O O . TYR A 1 116 ? -2.712 2.644 14.596 1.00 93.12 116 TYR A O 1
ATOM 860 N N . LEU A 1 117 ? -4.039 0.850 14.951 1.00 95.19 117 LEU A N 1
ATOM 861 C CA . LEU A 1 117 ? -3.064 -0.142 14.501 1.00 95.19 117 LEU A CA 1
ATOM 862 C C . LEU A 1 117 ? -3.691 -1.061 13.447 1.00 95.19 117 LEU A C 1
ATOM 864 O O . LEU A 1 117 ? -4.894 -1.269 13.455 1.00 95.19 117 LEU A O 1
ATOM 868 N N . PRO A 1 118 ? -2.899 -1.657 12.545 1.00 94.88 118 PRO A N 1
ATOM 869 C CA . PRO A 1 118 ? -3.475 -2.445 11.468 1.00 94.88 118 PRO A CA 1
ATOM 870 C C . PRO A 1 118 ? -4.196 -3.712 11.936 1.00 94.88 118 PRO A C 1
ATOM 872 O O . PRO A 1 118 ? -3.624 -4.530 12.658 1.00 94.88 118 PRO A O 1
ATOM 875 N N . ASP A 1 119 ? -5.393 -3.933 11.411 1.00 93.50 119 ASP A N 1
ATOM 876 C CA . ASP A 1 119 ? -6.176 -5.160 11.524 1.00 93.50 119 ASP A CA 1
ATOM 877 C C . ASP A 1 119 ? -6.033 -6.073 10.309 1.00 93.50 119 ASP A C 1
ATOM 879 O O . ASP A 1 119 ? -6.331 -7.260 10.394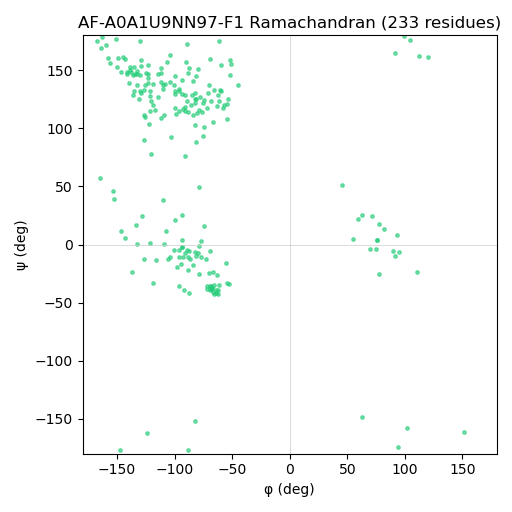 1.00 93.50 119 ASP A O 1
ATOM 883 N N . PHE A 1 120 ? -5.588 -5.546 9.171 1.00 93.12 120 PHE A N 1
ATOM 884 C CA . PHE A 1 120 ? -5.478 -6.310 7.936 1.00 93.12 120 PHE A CA 1
ATOM 885 C C . PHE A 1 120 ? -4.198 -5.959 7.188 1.00 93.12 120 PHE A C 1
ATOM 887 O O . PHE A 1 120 ? -3.831 -4.790 7.081 1.00 93.12 120 PHE A O 1
ATOM 894 N N . PHE A 1 121 ? -3.532 -6.967 6.637 1.00 94.25 121 PHE A N 1
ATOM 895 C CA . PHE A 1 121 ? -2.340 -6.799 5.816 1.00 94.25 121 PHE A CA 1
ATOM 896 C C . PHE A 1 121 ? -2.503 -7.461 4.460 1.00 94.25 121 PHE A C 1
ATOM 898 O O . PHE A 1 121 ? -3.127 -8.516 4.335 1.00 94.25 121 PHE A O 1
ATOM 905 N N . ILE A 1 122 ? -1.861 -6.855 3.467 1.00 92.69 122 ILE A N 1
ATOM 906 C CA . ILE A 1 122 ? -1.704 -7.389 2.121 1.00 92.69 122 ILE A CA 1
ATOM 907 C C . ILE A 1 122 ? -0.227 -7.306 1.759 1.00 92.69 122 ILE A C 1
ATOM 909 O O . ILE A 1 122 ? 0.391 -6.248 1.905 1.00 92.69 122 ILE A O 1
ATOM 913 N N . TYR A 1 123 ? 0.324 -8.416 1.279 1.00 92.31 123 TYR A N 1
ATOM 914 C CA . TYR A 1 123 ? 1.740 -8.540 0.962 1.00 92.31 123 TYR A CA 1
ATOM 915 C C . TYR A 1 123 ? 1.890 -9.005 -0.490 1.00 92.31 123 TYR A C 1
ATOM 917 O O . TYR A 1 123 ? 1.582 -10.149 -0.830 1.00 92.31 123 TYR A O 1
ATOM 925 N N . PHE A 1 124 ? 2.364 -8.112 -1.355 1.00 89.88 124 PHE A N 1
ATOM 926 C CA . PHE A 1 124 ? 2.677 -8.389 -2.756 1.00 89.88 124 PHE A CA 1
ATOM 927 C C . PHE A 1 124 ? 4.143 -8.822 -2.848 1.00 89.88 124 PHE A C 1
ATOM 929 O O . PHE A 1 124 ? 5.029 -8.027 -3.171 1.00 89.88 124 PHE A O 1
ATOM 936 N N . ALA A 1 125 ? 4.388 -10.072 -2.444 1.00 77.94 125 ALA A N 1
ATOM 937 C CA . ALA A 1 125 ? 5.726 -10.603 -2.185 1.00 77.94 125 ALA A CA 1
ATOM 938 C C . ALA A 1 125 ? 5.823 -12.132 -2.398 1.00 77.94 125 ALA A C 1
ATOM 940 O O . ALA A 1 125 ? 6.450 -12.809 -1.592 1.00 77.94 125 ALA A O 1
ATOM 941 N N . GLY A 1 126 ? 5.168 -12.705 -3.420 1.00 69.69 126 GLY A N 1
ATOM 942 C CA . GLY A 1 126 ? 5.160 -14.167 -3.636 1.00 69.69 126 GLY A CA 1
ATOM 943 C C . GLY A 1 126 ? 4.960 -14.627 -5.071 1.00 69.69 126 GLY A C 1
ATOM 944 O O . GLY A 1 126 ? 4.159 -15.527 -5.335 1.00 69.69 126 GLY A O 1
ATOM 945 N N . GLY A 1 127 ? 5.672 -14.010 -6.008 1.00 75.94 127 GLY A N 1
ATOM 946 C CA . GLY A 1 127 ? 5.528 -14.303 -7.424 1.00 75.94 127 GLY A CA 1
ATOM 947 C C . GLY A 1 127 ? 4.500 -13.420 -8.141 1.00 75.94 127 GLY A C 1
ATOM 948 O O . GLY A 1 127 ? 3.651 -12.775 -7.512 1.00 75.94 127 GLY A O 1
ATOM 949 N N . PRO A 1 128 ? 4.530 -13.413 -9.487 1.00 82.56 128 PRO A N 1
ATOM 950 C CA . PRO A 1 128 ? 3.649 -12.578 -10.296 1.00 82.56 128 PRO A CA 1
ATOM 951 C C . PRO A 1 128 ? 2.176 -12.900 -10.023 1.00 82.56 128 PRO A C 1
ATOM 953 O O . PRO A 1 128 ? 1.778 -14.067 -10.078 1.00 82.56 128 PRO A O 1
ATOM 956 N N . HIS A 1 129 ? 1.358 -11.867 -9.801 1.00 84.62 129 HIS A N 1
ATOM 957 C CA . HIS A 1 129 ? -0.086 -11.943 -9.514 1.00 84.62 129 HIS A CA 1
ATOM 958 C C . HIS A 1 129 ? -0.496 -12.515 -8.143 1.00 84.62 129 HIS A C 1
ATOM 960 O O . HIS A 1 129 ? -1.691 -12.532 -7.854 1.00 84.62 129 HIS A O 1
ATOM 966 N N . TRP A 1 130 ? 0.433 -12.992 -7.309 1.00 87.88 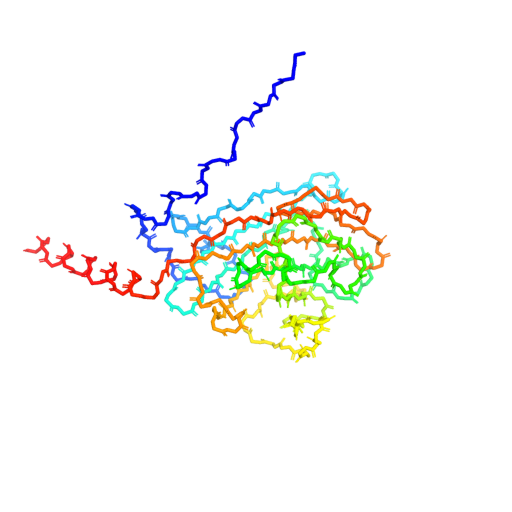130 TRP A N 1
ATOM 967 C CA . TRP A 1 130 ? 0.111 -13.690 -6.056 1.00 87.88 130 TRP A CA 1
ATOM 968 C C . TRP A 1 130 ? 0.444 -12.879 -4.820 1.00 87.88 130 TRP A C 1
ATOM 970 O O . TRP A 1 130 ? 1.616 -12.735 -4.468 1.00 87.88 130 TRP A O 1
ATOM 980 N N . TYR A 1 131 ? -0.580 -12.437 -4.104 1.00 90.06 131 TYR A N 1
ATOM 981 C CA . TYR A 1 131 ? -0.404 -11.755 -2.831 1.00 90.06 131 TYR A CA 1
ATOM 982 C C . TYR A 1 131 ? -0.933 -12.609 -1.691 1.00 90.06 131 TYR A C 1
ATOM 984 O O . TYR A 1 131 ? -1.847 -13.418 -1.856 1.00 90.06 131 TYR A O 1
ATOM 992 N N . GLU A 1 132 ? -0.366 -12.430 -0.513 1.00 91.38 132 GLU A N 1
ATOM 993 C CA . GLU A 1 132 ? -0.891 -13.028 0.707 1.00 91.38 132 GLU A CA 1
ATOM 994 C C . GLU A 1 132 ? -1.611 -11.980 1.551 1.00 91.38 132 GLU A C 1
ATOM 996 O O . GLU A 1 132 ? -1.465 -10.770 1.349 1.00 91.38 132 GLU A O 1
ATOM 1001 N N . THR A 1 133 ? -2.423 -12.456 2.491 1.00 92.50 133 THR A N 1
ATOM 1002 C CA . THR A 1 133 ? -3.148 -11.595 3.426 1.00 92.50 133 THR A CA 1
ATOM 1003 C C . THR A 1 133 ? -3.075 -12.132 4.846 1.00 92.50 133 THR A C 1
ATOM 1005 O O . THR A 1 133 ? -2.942 -13.340 5.063 1.00 92.50 133 THR A O 1
ATOM 1008 N N . SER A 1 134 ? -3.177 -11.226 5.812 1.00 94.00 134 SER A N 1
ATOM 1009 C CA . SER A 1 134 ? -3.280 -11.558 7.234 1.00 94.00 134 SER A CA 1
ATOM 1010 C C . SER A 1 134 ? -4.325 -10.675 7.900 1.00 94.00 134 SER A C 1
ATOM 1012 O O . SER A 1 134 ? -4.481 -9.519 7.510 1.00 94.00 134 SER A O 1
ATOM 1014 N N . SER A 1 135 ? -5.007 -11.194 8.921 1.00 93.69 135 SER A N 1
ATOM 1015 C CA . SER A 1 135 ? -5.981 -10.431 9.709 1.00 93.69 135 SER A CA 1
ATOM 1016 C C . SER A 1 135 ? -5.751 -10.554 11.211 1.00 93.69 135 SER A C 1
ATOM 1018 O O . SER A 1 135 ? -5.400 -11.624 11.712 1.00 93.69 135 SER A O 1
ATOM 1020 N N . TRP A 1 136 ? -6.024 -9.482 11.941 1.00 93.62 136 TRP A N 1
ATOM 1021 C CA . TRP A 1 136 ? -5.990 -9.427 13.391 1.00 93.62 136 TRP A CA 1
ATOM 1022 C C . TRP A 1 136 ? -7.156 -10.205 13.995 1.00 93.62 136 TRP A C 1
ATOM 1024 O O . TRP A 1 136 ? -8.315 -10.009 13.637 1.00 93.62 136 TRP A O 1
ATOM 1034 N N . ASN A 1 137 ? -6.855 -11.075 14.958 1.00 91.38 137 ASN A N 1
ATOM 1035 C CA . ASN A 1 137 ? -7.865 -11.875 15.661 1.00 91.38 137 ASN A CA 1
ATOM 1036 C C . ASN A 1 137 ? -8.117 -11.424 17.111 1.00 91.38 137 ASN A C 1
ATOM 1038 O O . ASN A 1 137 ? -8.728 -12.152 17.896 1.00 91.38 137 ASN A O 1
ATOM 1042 N N . GLY A 1 138 ? -7.598 -10.255 17.499 1.00 91.50 138 GLY A N 1
ATOM 1043 C CA . GLY A 1 138 ? -7.635 -9.753 18.877 1.00 91.50 138 GLY A CA 1
ATOM 1044 C C . GLY A 1 138 ? -6.420 -10.129 19.733 1.00 91.50 138 GLY A C 1
ATOM 1045 O O . GLY A 1 138 ? -6.280 -9.620 20.844 1.00 91.50 138 GLY A O 1
ATOM 1046 N N . SER A 1 139 ? -5.541 -11.015 19.254 1.00 91.50 139 SER A N 1
ATOM 1047 C CA . SER A 1 139 ? -4.340 -11.449 19.989 1.00 91.50 139 SER A CA 1
ATOM 1048 C C . SER A 1 139 ? -3.072 -11.553 19.141 1.00 91.50 139 SER A C 1
ATOM 1050 O O . SER A 1 139 ? -1.967 -11.475 19.681 1.00 91.50 139 SER A O 1
ATOM 1052 N N . GLY A 1 140 ? -3.222 -11.725 17.830 1.00 91.69 140 GLY A N 1
ATOM 1053 C CA . GLY A 1 140 ? -2.144 -11.859 16.863 1.00 91.69 140 GLY A CA 1
ATOM 1054 C C . GLY A 1 140 ? -2.666 -11.726 15.434 1.00 91.69 140 GLY A C 1
ATOM 1055 O O . GLY A 1 140 ? -3.874 -11.635 15.210 1.00 91.69 140 GLY A O 1
ATOM 1056 N N . MET A 1 141 ? -1.734 -11.726 14.482 1.00 93.75 141 MET A N 1
ATOM 1057 C CA . MET A 1 141 ? -2.040 -11.787 13.053 1.00 93.75 141 MET A CA 1
ATOM 1058 C C . MET A 1 141 ? -2.194 -13.242 12.609 1.00 93.75 14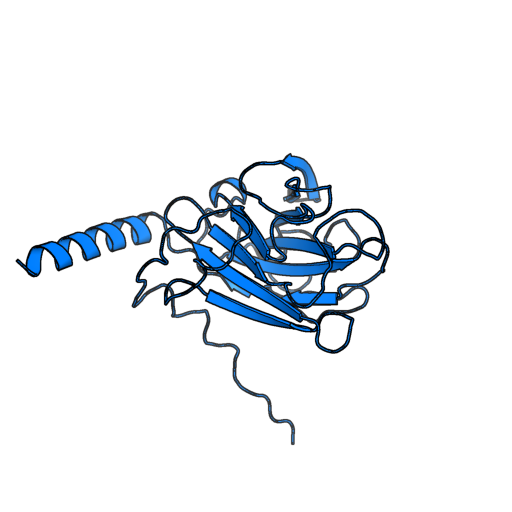1 MET A C 1
ATOM 1060 O O . MET A 1 141 ? -1.249 -14.027 12.722 1.00 93.75 141 MET A O 1
ATOM 1064 N N . ASP A 1 142 ? -3.376 -13.585 12.100 1.00 94.44 142 ASP A N 1
ATOM 1065 C CA . ASP A 1 142 ? -3.651 -14.860 11.445 1.00 94.44 142 ASP A CA 1
ATOM 1066 C C . ASP A 1 142 ? -3.347 -14.743 9.952 1.00 94.44 142 ASP A C 1
ATOM 1068 O O . ASP A 1 142 ? -3.919 -13.901 9.262 1.00 94.44 142 ASP A O 1
ATOM 1072 N N . TRP A 1 143 ? -2.470 -15.611 9.446 1.00 94.38 143 TRP A N 1
ATOM 1073 C CA . TRP A 1 143 ? -2.189 -15.711 8.015 1.00 94.38 143 TRP A CA 1
ATOM 1074 C C . TRP A 1 143 ? -3.348 -16.401 7.293 1.00 94.38 143 TRP A C 1
ATOM 1076 O O . TRP A 1 143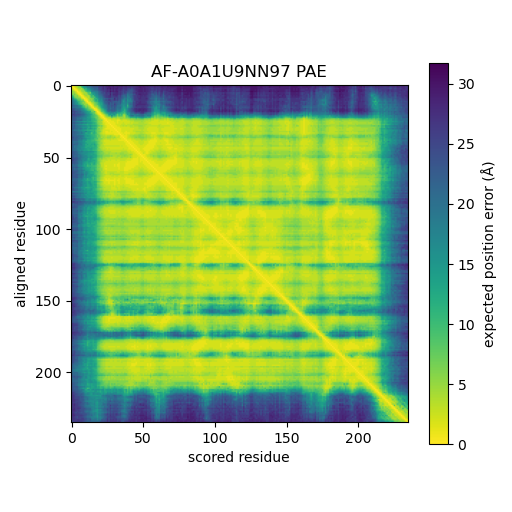 ? -3.719 -17.530 7.629 1.00 94.38 143 TRP A O 1
ATOM 1086 N N . LEU A 1 144 ? -3.905 -15.730 6.287 1.00 92.25 144 LEU A N 1
ATOM 1087 C CA . LEU A 1 144 ? -5.070 -16.193 5.528 1.00 92.25 144 LEU A CA 1
ATOM 1088 C C . LEU A 1 144 ? -4.686 -16.913 4.225 1.00 92.25 144 LEU A C 1
ATOM 1090 O O . LEU A 1 144 ? -5.550 -17.489 3.563 1.00 92.25 144 LEU A O 1
ATOM 1094 N N . GLY A 1 145 ? -3.395 -16.942 3.886 1.00 91.69 145 GLY A N 1
ATOM 1095 C CA . GLY A 1 145 ? -2.868 -17.639 2.716 1.00 91.69 145 GLY A CA 1
ATOM 1096 C C . GLY A 1 145 ? -2.721 -16.761 1.472 1.00 91.69 145 GLY A C 1
ATOM 1097 O O . GLY A 1 145 ? -2.921 -15.547 1.502 1.00 91.69 145 GLY A O 1
ATOM 1098 N N . TRP A 1 146 ? -2.355 -17.421 0.372 1.00 91.31 146 TRP A N 1
ATOM 1099 C CA . TRP A 1 146 ? -2.124 -16.822 -0.943 1.00 91.31 146 TRP A CA 1
ATOM 1100 C C . TRP A 1 146 ? -3.418 -16.657 -1.747 1.00 91.31 146 TRP A C 1
ATOM 1102 O O . TRP A 1 146 ? -4.259 -17.557 -1.779 1.00 91.31 146 TRP A O 1
ATOM 1112 N N . THR A 1 147 ? -3.531 -15.532 -2.449 1.00 87.50 147 THR A N 1
ATOM 1113 C CA . THR A 1 147 ? -4.643 -15.145 -3.326 1.00 87.50 147 THR A CA 1
ATOM 1114 C C . THR A 1 147 ? -4.099 -14.627 -4.662 1.00 87.50 147 THR A C 1
ATOM 1116 O O . THR A 1 147 ? -3.002 -14.078 -4.712 1.00 87.50 147 THR A O 1
ATOM 1119 N N . GLN A 1 148 ? -4.859 -14.814 -5.746 1.00 83.12 148 GLN A N 1
ATOM 1120 C CA . GLN A 1 148 ? -4.490 -14.370 -7.102 1.00 83.12 148 GLN A CA 1
ATOM 1121 C C . GLN A 1 148 ? -5.512 -13.398 -7.728 1.00 83.12 148 GLN A C 1
ATOM 1123 O O . GLN A 1 148 ? -5.383 -12.990 -8.881 1.00 83.12 148 GLN A O 1
ATOM 1128 N N . ASP A 1 149 ? -6.570 -13.049 -6.999 1.00 79.56 149 ASP A N 1
ATOM 1129 C CA . ASP A 1 149 ? -7.696 -12.299 -7.547 1.00 79.56 149 ASP A CA 1
ATOM 1130 C C . ASP A 1 149 ? -7.437 -10.788 -7.515 1.00 79.56 149 ASP A C 1
ATOM 1132 O O . ASP A 1 149 ? -7.130 -10.224 -6.473 1.00 79.56 149 ASP A O 1
ATOM 1136 N N . GLY A 1 150 ? -7.617 -10.110 -8.652 1.00 79.25 150 GLY A N 1
ATOM 1137 C CA . GLY A 1 150 ? -7.612 -8.644 -8.701 1.00 79.25 150 GLY A CA 1
ATOM 1138 C C . GLY A 1 150 ? -6.233 -7.984 -8.645 1.00 79.25 150 GLY A C 1
ATOM 1139 O O . GLY A 1 150 ? -6.169 -6.791 -8.380 1.00 79.25 150 GLY A O 1
ATOM 1140 N N . ALA A 1 151 ? -5.141 -8.702 -8.914 1.00 83.19 151 ALA A N 1
ATOM 1141 C CA . ALA A 1 151 ? -3.798 -8.123 -8.951 1.00 83.19 151 ALA A CA 1
ATOM 1142 C C . ALA A 1 151 ? -3.072 -8.430 -10.270 1.00 83.19 151 ALA A C 1
ATOM 1144 O O . ALA A 1 151 ? -3.022 -9.578 -10.727 1.00 83.19 151 ALA A O 1
ATOM 1145 N N . VAL A 1 152 ? -2.462 -7.408 -10.873 1.00 83.31 152 VAL A N 1
ATOM 1146 C CA . VAL A 1 152 ? -1.548 -7.560 -12.010 1.00 83.31 152 VAL A CA 1
ATOM 1147 C C . VAL A 1 152 ? -0.240 -6.861 -11.673 1.00 83.31 152 VAL A C 1
ATOM 1149 O O . VAL A 1 152 ? -0.186 -5.645 -11.540 1.00 83.31 152 VAL A O 1
ATOM 1152 N N . TYR A 1 153 ? 0.804 -7.672 -11.499 1.00 82.62 153 TYR A N 1
ATOM 1153 C CA . TYR A 1 153 ? 2.163 -7.231 -11.202 1.00 82.62 153 TYR A CA 1
ATOM 1154 C C . TYR A 1 153 ? 3.169 -8.354 -11.457 1.00 82.62 153 TYR A C 1
ATOM 1156 O O . TYR A 1 153 ? 2.800 -9.524 -11.610 1.00 82.62 153 TYR A O 1
ATOM 1164 N N . GLY A 1 154 ? 4.452 -7.991 -11.437 1.00 72.25 154 GLY A N 1
ATOM 1165 C CA . GLY A 1 154 ? 5.561 -8.939 -11.311 1.00 72.25 154 GLY A CA 1
ATOM 1166 C C . GLY A 1 154 ? 5.895 -9.743 -12.563 1.00 72.25 154 GLY A C 1
ATOM 1167 O O . GLY A 1 154 ? 6.761 -10.604 -12.511 1.00 72.25 154 GLY A O 1
ATOM 1168 N N . ASN A 1 155 ? 5.243 -9.493 -13.702 1.00 74.31 155 ASN A N 1
ATOM 1169 C CA . ASN A 1 155 ? 5.501 -10.248 -14.925 1.00 74.31 155 ASN A CA 1
ATOM 1170 C C . ASN A 1 155 ? 6.494 -9.505 -15.840 1.00 74.31 155 ASN A C 1
ATOM 1172 O O . ASN A 1 155 ? 6.158 -8.437 -16.364 1.00 74.31 155 ASN A O 1
ATOM 1176 N N . PRO A 1 156 ? 7.705 -10.048 -16.078 1.00 66.94 156 PRO A N 1
ATOM 1177 C CA . PRO A 1 156 ? 8.685 -9.401 -16.939 1.00 66.94 156 PRO A CA 1
ATOM 1178 C C . PRO A 1 156 ? 8.126 -9.146 -18.348 1.00 66.9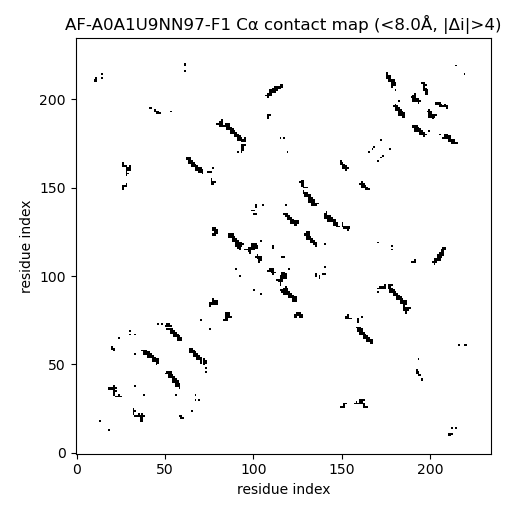4 156 PRO A C 1
ATOM 1180 O O . PRO A 1 156 ? 7.769 -10.074 -19.078 1.00 66.94 156 PRO A O 1
ATOM 1183 N N . GLY A 1 157 ? 8.083 -7.873 -18.747 1.00 68.44 157 GLY A N 1
ATOM 1184 C CA . GLY A 1 157 ? 7.617 -7.438 -20.068 1.00 68.44 157 GLY A CA 1
ATOM 1185 C C . GLY A 1 157 ? 6.135 -7.065 -20.163 1.00 68.44 157 GLY A C 1
ATOM 1186 O O . GLY A 1 157 ? 5.661 -6.859 -21.279 1.00 68.44 157 GLY A O 1
ATOM 1187 N N . TRP A 1 158 ? 5.410 -6.988 -19.040 1.00 68.75 158 TRP A N 1
ATOM 1188 C CA . TRP A 1 158 ? 4.007 -6.539 -19.002 1.00 68.75 158 TRP A CA 1
ATOM 1189 C C . TRP A 1 158 ? 3.851 -5.043 -18.705 1.00 68.75 158 TRP A C 1
ATOM 1191 O O . TRP A 1 158 ? 2.743 -4.536 -18.765 1.00 68.75 158 TRP A O 1
ATOM 1201 N N . GLY A 1 159 ? 4.960 -4.342 -18.475 1.00 66.38 159 GLY A N 1
ATOM 1202 C CA . GLY A 1 159 ? 4.973 -2.964 -18.001 1.00 66.38 159 GLY A CA 1
ATOM 1203 C C . GLY A 1 159 ? 5.716 -2.883 -16.675 1.00 66.38 159 GLY A C 1
ATOM 1204 O O . GLY A 1 159 ? 5.947 -3.898 -16.013 1.00 66.38 159 GLY A O 1
ATOM 1205 N N . ASP A 1 160 ? 6.130 -1.674 -16.320 1.00 75.31 160 ASP A N 1
ATOM 1206 C CA . ASP A 1 160 ? 6.769 -1.403 -15.034 1.00 75.31 160 ASP A CA 1
ATOM 1207 C C . ASP A 1 160 ? 5.751 -0.944 -13.984 1.00 75.31 160 ASP A C 1
ATOM 1209 O O . ASP A 1 160 ? 6.134 -0.614 -12.867 1.00 75.31 160 ASP A O 1
ATOM 1213 N N . ASP A 1 161 ? 4.469 -0.924 -14.335 1.00 85.44 161 ASP A N 1
ATOM 1214 C CA . ASP A 1 161 ? 3.400 -0.491 -13.454 1.00 85.44 161 ASP A CA 1
ATOM 1215 C C . ASP A 1 161 ? 2.697 -1.695 -12.822 1.00 85.44 161 ASP A C 1
ATOM 1217 O O . ASP A 1 161 ? 2.537 -2.746 -13.449 1.00 85.44 161 ASP A O 1
ATOM 1221 N N . ASP A 1 162 ? 2.265 -1.538 -11.573 1.00 90.69 162 ASP A N 1
ATOM 1222 C CA . ASP A 1 162 ? 1.509 -2.560 -10.856 1.00 90.69 162 ASP A CA 1
ATOM 1223 C C . ASP A 1 162 ? 0.130 -2.036 -10.464 1.00 90.69 162 ASP A C 1
ATOM 1225 O O . ASP A 1 162 ? -0.011 -0.909 -9.981 1.00 90.69 162 ASP A O 1
ATOM 1229 N N . GLU A 1 163 ? -0.890 -2.873 -10.628 1.00 91.88 163 GLU A N 1
ATOM 1230 C CA . GLU A 1 163 ? -2.278 -2.491 -10.397 1.00 91.88 163 GLU A CA 1
ATOM 1231 C C . GLU A 1 163 ? -3.012 -3.527 -9.555 1.00 91.88 163 GLU A C 1
ATOM 1233 O O . GLU A 1 163 ? -2.918 -4.743 -9.760 1.00 91.88 163 GLU A O 1
ATOM 1238 N N . PHE A 1 164 ? -3.789 -3.021 -8.604 1.00 90.50 164 PHE A N 1
ATOM 1239 C CA . PHE A 1 164 ? -4.465 -3.825 -7.601 1.00 90.50 164 PHE A CA 1
ATOM 1240 C C . PHE A 1 164 ? -5.908 -3.357 -7.454 1.00 90.50 164 PHE A C 1
ATOM 1242 O O . PHE A 1 164 ? -6.170 -2.169 -7.283 1.00 90.50 164 PHE A O 1
ATOM 1249 N N . ALA A 1 165 ? -6.843 -4.297 -7.472 1.00 89.38 165 ALA A N 1
ATOM 1250 C CA . ALA A 1 165 ? -8.255 -4.102 -7.198 1.00 89.38 165 ALA A CA 1
ATOM 1251 C C . ALA A 1 165 ? -8.630 -4.903 -5.952 1.00 89.38 165 ALA A C 1
ATOM 1253 O O . ALA A 1 165 ? -8.587 -6.132 -5.941 1.00 89.38 165 ALA A O 1
ATOM 1254 N N . LEU A 1 166 ? -9.017 -4.192 -4.900 1.00 82.94 166 LEU A N 1
ATOM 1255 C CA . LEU A 1 166 ? -9.373 -4.766 -3.613 1.00 82.94 166 LEU A CA 1
ATOM 1256 C C . LEU A 1 166 ? -10.848 -4.539 -3.334 1.00 82.94 166 LEU A C 1
ATOM 1258 O O . LEU A 1 166 ? -11.328 -3.407 -3.340 1.00 82.94 166 LEU A O 1
ATOM 1262 N N . ASN A 1 167 ? -11.561 -5.616 -3.028 1.00 82.50 167 ASN A N 1
ATOM 1263 C CA . ASN A 1 167 ? -12.935 -5.514 -2.567 1.00 82.50 167 ASN A CA 1
ATOM 1264 C C . ASN A 1 167 ? -12.945 -5.025 -1.102 1.00 82.50 167 ASN A C 1
ATOM 1266 O O . ASN A 1 167 ? -12.380 -5.713 -0.251 1.00 82.50 167 ASN A O 1
ATOM 1270 N N . PRO A 1 168 ? -13.603 -3.899 -0.765 1.00 74.19 168 PRO A N 1
ATOM 1271 C CA . PRO A 1 168 ? -13.693 -3.406 0.611 1.00 74.19 168 PRO A CA 1
ATOM 1272 C C . PRO A 1 168 ? -14.246 -4.436 1.607 1.00 74.19 168 PRO A C 1
ATOM 1274 O O . PRO A 1 168 ? -13.809 -4.503 2.752 1.00 74.19 168 PRO A O 1
ATOM 1277 N N . ALA A 1 169 ? -15.161 -5.302 1.163 1.00 73.06 169 ALA A N 1
ATOM 1278 C CA . ALA A 1 169 ? -15.692 -6.369 2.005 1.00 73.06 169 ALA A CA 1
ATOM 1279 C C . ALA A 1 169 ? -14.633 -7.430 2.355 1.00 73.06 169 ALA A C 1
ATOM 1281 O O . ALA A 1 169 ? -14.776 -8.121 3.358 1.00 73.06 169 ALA A O 1
ATOM 1282 N N . ALA A 1 170 ? -13.574 -7.568 1.549 1.00 70.88 170 ALA A N 1
ATOM 1283 C CA . ALA A 1 170 ? -12.474 -8.492 1.819 1.00 70.88 170 ALA A CA 1
ATOM 1284 C C . ALA A 1 170 ? -11.480 -7.950 2.858 1.00 70.88 170 ALA A C 1
ATOM 1286 O O . ALA A 1 170 ? -10.837 -8.748 3.532 1.00 70.88 170 ALA A O 1
ATOM 1287 N N . ILE A 1 171 ? -11.377 -6.623 3.010 1.00 72.44 171 ILE A N 1
ATOM 1288 C CA . ILE A 1 171 ? -10.535 -5.989 4.039 1.00 72.44 171 ILE A CA 1
ATOM 1289 C C . ILE A 1 171 ? -11.281 -5.793 5.368 1.00 72.44 171 ILE A C 1
ATOM 1291 O O . ILE A 1 171 ? -10.650 -5.495 6.369 1.00 72.44 171 ILE A O 1
ATOM 1295 N N . GLY A 1 172 ? -12.604 -5.994 5.409 1.00 67.56 172 GLY A N 1
ATOM 1296 C CA . GLY A 1 172 ? -13.394 -5.907 6.644 1.00 67.56 172 GLY A CA 1
ATOM 1297 C C . GLY A 1 172 ? -13.794 -4.488 7.060 1.00 67.56 172 GLY A C 1
ATOM 1298 O O . GLY A 1 172 ? -14.253 -4.301 8.181 1.00 67.56 172 GLY A O 1
ATOM 1299 N N . GLY A 1 173 ? -13.651 -3.498 6.172 1.00 60.97 173 GLY A N 1
ATOM 1300 C CA . GLY A 1 173 ? -14.069 -2.122 6.441 1.00 60.97 173 GLY A CA 1
ATOM 1301 C C . GLY A 1 173 ? -15.588 -1.974 6.359 1.00 60.97 173 GLY A C 1
ATOM 1302 O O . GLY A 1 173 ? -16.127 -1.764 5.272 1.00 60.97 173 GLY A O 1
ATOM 1303 N N . GLU A 1 174 ? -16.280 -2.100 7.492 1.00 56.38 174 GLU A N 1
ATOM 1304 C CA . GLU A 1 174 ? -17.692 -1.703 7.623 1.00 56.38 174 GLU A CA 1
ATOM 1305 C C . GLU A 1 174 ? -17.856 -0.287 8.209 1.00 56.38 174 GLU A C 1
ATOM 1307 O O . GLU A 1 174 ? -18.956 0.262 8.140 1.00 56.38 174 GLU A O 1
ATOM 1312 N N . ASP A 1 175 ? -16.775 0.319 8.718 1.00 56.91 175 ASP A N 1
ATOM 1313 C CA . ASP A 1 175 ? -16.790 1.613 9.409 1.00 56.91 175 ASP A CA 1
ATOM 1314 C C . ASP A 1 175 ? -16.200 2.775 8.576 1.00 56.91 175 ASP A C 1
ATOM 1316 O O . ASP A 1 175 ? -15.395 2.597 7.659 1.00 56.91 175 ASP A O 1
ATOM 1320 N N . ASP A 1 176 ? -16.611 4.003 8.917 1.00 59.50 176 ASP A N 1
ATOM 1321 C CA . ASP A 1 176 ? -16.315 5.255 8.193 1.00 59.50 176 ASP A CA 1
ATOM 1322 C C . ASP A 1 176 ? -14.840 5.718 8.262 1.00 59.50 176 ASP A C 1
ATOM 1324 O O . ASP A 1 176 ? -14.464 6.718 7.632 1.00 59.50 176 ASP A O 1
ATOM 1328 N N . GLU A 1 177 ? -13.995 5.040 9.043 1.00 67.50 177 GLU A N 1
ATOM 1329 C CA . GLU A 1 177 ? -12.619 5.455 9.318 1.00 67.50 177 GLU A CA 1
ATOM 1330 C C . GLU A 1 177 ? -11.621 4.331 9.016 1.00 67.50 177 GLU A C 1
ATOM 1332 O O . GLU A 1 177 ? -11.270 3.543 9.881 1.00 67.50 177 GLU A O 1
ATOM 1337 N N . LEU A 1 178 ? -11.133 4.292 7.773 1.00 78.50 178 LEU A N 1
ATOM 1338 C CA . LEU A 1 178 ? -10.045 3.408 7.355 1.00 78.50 178 LEU A CA 1
ATOM 1339 C C . LEU A 1 178 ? -8.706 4.134 7.538 1.00 78.50 178 LEU A C 1
ATOM 1341 O O . LEU A 1 178 ? -8.530 5.249 7.026 1.00 78.50 178 LEU A O 1
ATOM 1345 N N . ARG A 1 179 ? -7.725 3.523 8.212 1.00 86.75 179 ARG A N 1
ATOM 1346 C CA . ARG A 1 179 ? -6.325 3.995 8.149 1.00 86.75 179 ARG A CA 1
ATOM 1347 C C . ARG A 1 179 ? -5.508 3.085 7.261 1.00 86.75 179 ARG A C 1
ATOM 1349 O O . ARG A 1 179 ? -5.670 1.875 7.313 1.00 86.75 179 ARG A O 1
ATOM 1356 N N . VAL A 1 180 ? -4.624 3.675 6.462 1.00 89.44 180 VAL A N 1
ATOM 1357 C CA . VAL A 1 180 ? -3.785 2.943 5.513 1.00 89.44 180 VAL A CA 1
ATOM 1358 C C . VAL A 1 180 ? -2.317 3.269 5.739 1.00 89.44 180 VAL A C 1
ATOM 1360 O O . VAL A 1 180 ? -1.926 4.430 5.892 1.00 89.44 180 VAL A O 1
ATOM 1363 N N . TRP A 1 181 ? -1.500 2.228 5.693 1.00 94.12 181 TRP A N 1
ATOM 1364 C CA . TRP A 1 181 ? -0.053 2.309 5.575 1.00 94.12 181 TRP A CA 1
ATOM 1365 C C . TRP A 1 181 ? 0.358 1.531 4.339 1.00 94.12 181 TRP A C 1
ATOM 1367 O O . TRP A 1 181 ? -0.212 0.483 4.051 1.00 94.12 181 TRP A O 1
ATOM 1377 N N . ALA A 1 182 ? 1.363 2.022 3.629 1.00 95.00 182 ALA A N 1
ATOM 1378 C CA . ALA A 1 182 ? 1.934 1.296 2.508 1.00 95.00 182 ALA A CA 1
ATOM 1379 C C . ALA A 1 182 ? 3.446 1.477 2.491 1.00 95.00 182 ALA A C 1
ATOM 1381 O O . ALA A 1 182 ? 3.945 2.533 2.891 1.00 95.00 182 ALA A O 1
ATOM 1382 N N . TRP A 1 183 ? 4.183 0.464 2.052 1.00 95.81 183 TRP A N 1
ATOM 1383 C CA . TRP A 1 183 ? 5.635 0.554 1.962 1.00 95.81 183 TRP A CA 1
ATOM 1384 C C . TRP A 1 183 ? 6.234 -0.403 0.944 1.00 95.81 183 TRP A C 1
ATOM 1386 O O . TRP A 1 183 ? 5.655 -1.432 0.606 1.00 95.81 183 TRP A O 1
ATOM 1396 N N . MET A 1 184 ? 7.425 -0.033 0.482 1.00 94.12 184 MET A N 1
ATOM 1397 C CA . MET A 1 184 ? 8.267 -0.826 -0.402 1.00 94.12 184 MET A CA 1
ATOM 1398 C C . MET A 1 184 ? 9.465 -1.355 0.374 1.00 94.12 184 MET A C 1
ATOM 1400 O O . MET A 1 184 ? 10.109 -0.623 1.136 1.00 94.12 184 MET A O 1
ATOM 1404 N N . THR A 1 185 ? 9.803 -2.614 0.137 1.00 92.44 185 THR A N 1
ATOM 1405 C CA . THR A 1 185 ? 11.090 -3.197 0.525 1.00 92.44 185 THR A CA 1
ATOM 1406 C C . THR A 1 185 ? 11.709 -3.905 -0.670 1.00 92.44 185 THR A C 1
ATOM 1408 O O . THR A 1 185 ? 11.050 -4.077 -1.690 1.00 92.44 185 THR A O 1
ATOM 1411 N N . ARG A 1 186 ? 12.933 -4.402 -0.511 1.00 88.38 186 ARG A N 1
ATOM 1412 C CA . ARG A 1 186 ? 13.468 -5.458 -1.372 1.00 88.38 186 ARG A CA 1
ATOM 1413 C C . ARG A 1 186 ? 13.681 -6.714 -0.564 1.00 88.38 186 ARG A C 1
ATOM 1415 O O . ARG A 1 186 ? 14.030 -6.647 0.622 1.00 88.38 186 ARG A O 1
ATOM 1422 N N . GLU A 1 187 ? 13.498 -7.860 -1.199 1.00 78.50 187 GLU A N 1
ATOM 1423 C CA . GLU A 1 187 ? 13.707 -9.109 -0.498 1.00 78.50 187 GLU A CA 1
ATOM 1424 C C . GLU A 1 187 ? 15.167 -9.203 -0.013 1.00 78.50 187 GLU A C 1
ATOM 1426 O O . GLU A 1 187 ? 16.132 -8.880 -0.708 1.00 78.50 187 GLU A O 1
ATOM 1431 N N . GLY A 1 188 ? 15.340 -9.583 1.253 1.00 75.31 188 GLY A N 1
ATOM 1432 C CA . GLY A 1 188 ? 16.658 -9.718 1.871 1.00 75.31 188 GLY A CA 1
ATOM 1433 C C . GLY A 1 188 ? 17.377 -8.413 2.235 1.00 75.31 188 GLY A C 1
ATOM 1434 O O . GLY A 1 188 ? 18.424 -8.508 2.879 1.00 75.31 188 GLY A O 1
ATOM 1435 N N . ASN A 1 189 ? 16.838 -7.224 1.918 1.00 82.50 189 ASN A N 1
ATOM 1436 C CA . ASN A 1 189 ? 17.569 -5.975 2.152 1.00 82.50 189 ASN A CA 1
ATOM 1437 C C . ASN A 1 189 ? 17.726 -5.619 3.638 1.00 82.50 189 ASN A C 1
ATOM 1439 O O . ASN A 1 189 ? 18.800 -5.211 4.071 1.00 82.50 189 ASN A O 1
ATOM 1443 N N . GLY A 1 190 ? 16.696 -5.859 4.448 1.00 83.19 190 GLY A N 1
ATOM 1444 C CA . GLY A 1 190 ? 16.703 -5.486 5.857 1.00 83.19 190 GLY A CA 1
ATOM 1445 C C . GLY A 1 190 ? 15.758 -4.344 6.224 1.00 83.19 190 GLY A C 1
ATOM 1446 O O . GLY A 1 190 ? 15.367 -4.266 7.384 1.00 83.19 190 GLY A O 1
ATOM 1447 N N . TRP A 1 191 ? 15.390 -3.480 5.275 1.00 90.31 191 TRP A N 1
ATOM 1448 C CA . TRP A 1 191 ? 14.843 -2.152 5.559 1.00 90.31 191 TRP A CA 1
ATOM 1449 C C . TRP A 1 191 ? 13.734 -1.726 4.589 1.00 90.31 191 TRP A C 1
ATOM 1451 O O . TRP A 1 191 ? 13.617 -2.213 3.464 1.00 90.31 191 TRP A O 1
ATOM 1461 N N . VAL A 1 192 ? 12.940 -0.754 5.034 1.00 94.88 192 VAL A N 1
ATOM 1462 C CA . VAL A 1 192 ? 11.902 -0.097 4.237 1.00 94.88 192 VAL A CA 1
ATOM 1463 C C . VAL A 1 192 ? 12.538 0.982 3.369 1.00 94.88 192 VAL A C 1
ATOM 1465 O O . VAL A 1 192 ? 13.230 1.858 3.885 1.00 94.88 192 VAL A O 1
ATOM 1468 N N . GLU A 1 193 ? 12.321 0.919 2.059 1.00 94.19 193 GLU A N 1
ATOM 1469 C CA . GLU A 1 193 ? 12.952 1.814 1.077 1.00 94.19 193 GLU A CA 1
ATOM 1470 C C . GLU A 1 193 ? 12.101 3.045 0.791 1.00 94.19 193 GLU A C 1
ATOM 1472 O O . GLU A 1 193 ? 12.619 4.155 0.701 1.00 94.19 193 GLU A O 1
ATOM 1477 N N . ALA A 1 194 ? 10.789 2.848 0.728 1.00 95.44 194 ALA A N 1
ATOM 1478 C CA . ALA A 1 194 ? 9.802 3.901 0.581 1.00 95.44 194 ALA A CA 1
ATOM 1479 C C . ALA A 1 194 ? 8.582 3.584 1.440 1.00 95.44 194 ALA A C 1
ATOM 1481 O O . ALA A 1 194 ? 8.252 2.419 1.654 1.00 95.44 194 ALA A O 1
ATOM 1482 N N . ALA A 1 195 ? 7.916 4.623 1.936 1.00 96.00 195 ALA A N 1
ATOM 1483 C CA . ALA A 1 195 ? 6.753 4.482 2.795 1.00 96.00 195 ALA A CA 1
ATOM 1484 C C . ALA A 1 195 ? 5.751 5.615 2.566 1.00 96.00 195 ALA A C 1
ATOM 1486 O O . ALA A 1 195 ? 6.122 6.759 2.291 1.00 96.00 195 ALA A O 1
ATOM 1487 N N . TRP A 1 196 ? 4.474 5.291 2.742 1.00 93.38 196 TRP A N 1
ATOM 1488 C CA . TRP A 1 196 ? 3.358 6.224 2.767 1.00 93.38 196 TRP A CA 1
ATOM 1489 C C . TRP A 1 196 ? 2.664 6.109 4.122 1.00 93.38 196 TRP A C 1
ATOM 1491 O O . TRP A 1 196 ? 2.259 5.029 4.547 1.00 93.38 196 TRP A O 1
ATOM 1501 N N . GLY A 1 197 ? 2.562 7.245 4.814 1.00 88.69 197 GLY A N 1
ATOM 1502 C CA . GLY A 1 197 ? 2.049 7.323 6.185 1.00 88.69 197 GLY A CA 1
ATOM 1503 C C . GLY A 1 197 ? 3.119 7.301 7.276 1.00 88.69 197 GLY A C 1
ATOM 1504 O O . GLY A 1 197 ? 2.792 7.524 8.437 1.00 88.69 197 GLY A O 1
ATOM 1505 N N . PHE A 1 198 ? 4.391 7.088 6.931 1.00 93.06 198 PHE A N 1
ATOM 1506 C CA . PHE A 1 198 ? 5.509 7.100 7.878 1.00 93.06 198 PHE A CA 1
ATOM 1507 C C . PHE A 1 198 ? 6.856 7.318 7.171 1.00 93.06 198 PHE A C 1
ATOM 1509 O O . PHE A 1 198 ? 6.921 7.350 5.944 1.00 93.06 198 PHE A O 1
ATOM 1516 N N . GLU A 1 199 ? 7.928 7.515 7.943 1.00 93.81 199 GLU A N 1
ATOM 1517 C CA . GLU A 1 199 ? 9.287 7.649 7.403 1.00 93.81 199 GLU A CA 1
ATOM 1518 C C . GLU A 1 199 ? 9.903 6.264 7.138 1.00 93.81 199 GLU A C 1
ATOM 1520 O O . GLU A 1 199 ? 9.892 5.400 8.013 1.00 93.81 199 GLU A O 1
ATOM 1525 N N . ALA A 1 200 ? 10.454 6.064 5.938 1.00 95.19 200 ALA A N 1
ATOM 1526 C CA . ALA A 1 200 ? 11.178 4.850 5.561 1.00 95.19 200 ALA A CA 1
ATOM 1527 C C . ALA A 1 200 ? 12.521 4.717 6.313 1.00 95.19 200 ALA A C 1
ATOM 1529 O O . ALA A 1 200 ? 13.073 5.705 6.805 1.00 95.19 200 ALA A O 1
ATOM 1530 N N . GLY A 1 201 ? 13.074 3.503 6.380 1.00 93.62 201 GLY A N 1
ATOM 1531 C CA . GLY A 1 201 ? 14.361 3.244 7.026 1.00 93.62 201 GLY A CA 1
ATOM 1532 C C . GLY A 1 201 ? 14.505 1.838 7.605 1.00 93.62 201 GLY A C 1
ATOM 1533 O O . GLY A 1 201 ? 13.778 0.912 7.244 1.00 93.62 201 GLY A O 1
ATOM 1534 N N . ASP A 1 202 ? 15.469 1.686 8.513 1.00 92.00 202 ASP A N 1
ATOM 1535 C CA . ASP A 1 202 ? 15.703 0.448 9.262 1.00 92.00 202 ASP A CA 1
ATOM 1536 C C . ASP A 1 202 ? 14.694 0.324 10.414 1.00 92.00 202 ASP A C 1
ATOM 1538 O O . ASP A 1 202 ? 14.677 1.161 11.320 1.00 92.00 202 ASP A O 1
ATOM 1542 N N . ALA A 1 203 ? 13.841 -0.701 10.344 1.00 88.94 203 ALA A N 1
ATOM 1543 C CA . ALA A 1 203 ? 12.784 -1.001 11.312 1.00 88.94 203 ALA A CA 1
ATOM 1544 C C . ALA A 1 203 ? 11.940 0.219 11.764 1.00 88.94 203 ALA A C 1
ATOM 1546 O O . ALA A 1 203 ? 11.795 0.449 12.975 1.00 88.94 203 ALA A O 1
ATOM 1547 N N . PRO A 1 204 ? 11.391 1.033 10.836 1.00 94.62 204 PRO A N 1
ATOM 1548 C CA . PRO A 1 204 ? 10.692 2.262 11.182 1.00 94.62 204 PRO A CA 1
ATOM 1549 C C . PRO A 1 204 ? 9.484 2.013 12.084 1.00 94.62 204 PRO A C 1
ATOM 1551 O O . PRO A 1 204 ? 8.876 0.941 12.087 1.00 94.62 204 PRO A O 1
ATOM 1554 N N . THR A 1 205 ? 9.129 3.044 12.855 1.00 95.56 205 THR A N 1
ATOM 1555 C CA . THR A 1 205 ? 7.873 3.079 13.606 1.00 95.56 205 THR A CA 1
ATOM 1556 C C . THR A 1 205 ? 6.847 3.895 12.834 1.00 95.56 205 THR A C 1
ATOM 1558 O O . THR A 1 205 ? 6.994 5.111 12.700 1.00 95.56 205 THR A O 1
ATOM 1561 N N . ALA A 1 206 ? 5.808 3.229 12.349 1.00 94.25 206 ALA A N 1
ATOM 1562 C CA . ALA A 1 206 ? 4.649 3.868 11.761 1.00 94.25 206 ALA A CA 1
ATOM 1563 C C . ALA A 1 206 ? 3.686 4.309 12.873 1.00 94.25 206 ALA A C 1
ATOM 1565 O O . ALA A 1 206 ? 3.330 3.508 13.733 1.00 94.25 206 ALA A O 1
ATOM 1566 N N . GLY A 1 207 ? 3.320 5.594 12.888 1.00 92.50 207 GLY A N 1
ATOM 1567 C CA . GLY A 1 207 ? 2.298 6.137 13.790 1.00 92.50 207 GLY A CA 1
ATOM 1568 C C . GLY A 1 207 ? 0.884 5.903 13.253 1.00 92.50 207 GLY A C 1
ATOM 1569 O O . GLY A 1 207 ? 0.673 4.999 12.449 1.00 92.50 207 GLY A O 1
ATOM 1570 N N . ASP A 1 208 ? -0.056 6.780 13.617 1.00 86.19 208 ASP A N 1
ATOM 1571 C CA . ASP A 1 208 ? -1.415 6.752 13.062 1.00 86.19 208 ASP A CA 1
ATOM 1572 C C . ASP A 1 208 ? -1.354 6.899 11.533 1.00 86.19 208 ASP A C 1
ATOM 1574 O O . ASP A 1 208 ? -0.869 7.912 11.020 1.00 86.19 208 ASP A O 1
ATOM 1578 N N . GLY A 1 209 ? -1.811 5.872 10.817 1.00 81.38 209 GLY A N 1
ATOM 1579 C CA . GLY A 1 209 ? -1.730 5.779 9.363 1.00 81.38 209 GLY A CA 1
ATOM 1580 C C . GLY A 1 209 ? -2.475 6.887 8.638 1.00 81.38 209 GLY A C 1
ATOM 1581 O O . GLY A 1 209 ? -3.180 7.718 9.229 1.00 81.38 209 GLY A O 1
ATOM 1582 N N . LEU A 1 210 ? -2.343 6.890 7.313 1.00 83.25 210 LEU A N 1
ATOM 1583 C CA . LEU A 1 210 ? -3.059 7.836 6.469 1.00 83.25 210 LEU A CA 1
ATOM 1584 C C . LEU A 1 210 ? -4.559 7.586 6.611 1.00 83.25 210 LEU A C 1
ATOM 1586 O O . LEU A 1 210 ? -5.040 6.503 6.295 1.00 83.25 210 LEU A O 1
ATOM 1590 N N . ALA A 1 211 ? -5.298 8.587 7.089 1.00 73.19 211 ALA A N 1
ATOM 1591 C CA . ALA A 1 211 ? -6.752 8.504 7.144 1.00 73.19 211 ALA A CA 1
ATOM 1592 C C . ALA A 1 211 ? -7.317 8.514 5.721 1.00 73.19 211 ALA A C 1
ATOM 1594 O O . ALA A 1 211 ? -7.075 9.461 4.965 1.00 73.19 211 ALA A O 1
ATOM 1595 N N . VAL A 1 212 ? -8.094 7.492 5.381 1.00 67.69 212 VAL A N 1
ATOM 1596 C CA . VAL A 1 212 ? -8.812 7.373 4.117 1.00 67.69 212 VAL A CA 1
ATOM 1597 C C . VAL A 1 212 ? -10.294 7.254 4.443 1.00 67.69 212 VAL A C 1
ATOM 1599 O O . VAL A 1 212 ? -10.739 6.294 5.056 1.00 67.69 212 VAL A O 1
ATOM 1602 N N . THR A 1 213 ? -11.085 8.245 4.042 1.00 60.97 213 THR A N 1
ATOM 1603 C CA . THR A 1 213 ? -12.543 8.138 4.143 1.00 60.97 213 THR A CA 1
ATOM 1604 C C . THR A 1 213 ? -13.050 7.387 2.921 1.00 60.97 213 THR A C 1
ATOM 1606 O O . THR A 1 213 ? -12.986 7.916 1.809 1.00 60.97 213 THR A O 1
ATOM 1609 N N . VAL A 1 214 ? -13.556 6.171 3.114 1.00 55.62 214 VAL A N 1
ATOM 1610 C CA . VAL A 1 214 ? -14.265 5.438 2.061 1.00 55.62 214 VAL A CA 1
ATOM 1611 C C . VAL A 1 214 ? -15.707 5.957 2.042 1.00 55.62 214 VAL A C 1
ATOM 1613 O O . VAL A 1 214 ? -16.370 5.926 3.075 1.00 55.62 214 VAL A O 1
ATOM 1616 N N . PRO A 1 215 ? -16.223 6.496 0.923 1.00 53.56 215 PRO A N 1
ATOM 1617 C CA . PRO A 1 215 ? -17.611 6.937 0.878 1.00 53.56 215 PRO A CA 1
ATOM 1618 C C . PRO A 1 215 ? -18.541 5.743 1.111 1.00 53.56 215 PRO A C 1
ATOM 1620 O O . PRO A 1 215 ? -18.428 4.745 0.400 1.00 53.56 215 PRO A O 1
ATOM 1623 N N . GLU A 1 216 ? -19.492 5.852 2.045 1.00 53.28 216 GLU A N 1
ATOM 1624 C CA . GLU A 1 216 ? -20.459 4.773 2.274 1.00 53.28 216 GLU A CA 1
ATOM 1625 C C . GLU A 1 216 ? -21.142 4.329 0.958 1.00 53.28 216 GLU A C 1
ATOM 1627 O O . GLU A 1 216 ? -21.479 5.176 0.114 1.00 53.28 216 GLU A O 1
ATOM 1632 N N . PRO A 1 217 ? -21.472 3.032 0.791 1.00 47.78 217 PRO A N 1
ATOM 1633 C CA . PRO A 1 217 ? -22.160 2.522 -0.399 1.00 47.78 217 PRO A CA 1
ATOM 1634 C C . PRO A 1 217 ? -23.459 3.276 -0.734 1.00 47.78 217 PRO A C 1
ATOM 1636 O O . PRO A 1 217 ? -23.795 3.480 -1.905 1.00 47.78 217 PRO A O 1
ATOM 1639 N N . ALA A 1 218 ? -24.185 3.749 0.286 1.00 41.88 218 ALA A N 1
ATOM 1640 C CA . ALA A 1 218 ? -25.385 4.569 0.115 1.00 41.88 218 ALA A CA 1
ATOM 1641 C C . ALA A 1 218 ? -25.068 5.960 -0.462 1.00 41.88 218 ALA A C 1
ATOM 1643 O O . ALA A 1 218 ? -25.805 6.457 -1.319 1.00 41.88 218 ALA A O 1
ATOM 1644 N N . THR A 1 219 ? -23.950 6.560 -0.048 1.00 48.53 219 THR A N 1
ATOM 1645 C CA . THR A 1 219 ? -23.435 7.825 -0.586 1.00 48.53 219 THR A CA 1
ATOM 1646 C C . THR A 1 219 ? -23.024 7.653 -2.049 1.00 48.53 219 THR A C 1
ATOM 1648 O O . THR A 1 219 ? -23.423 8.459 -2.890 1.00 48.53 219 THR A O 1
ATOM 1651 N N . MET A 1 220 ? -22.364 6.544 -2.396 1.00 46.84 220 MET A N 1
ATOM 1652 C CA . MET A 1 220 ? -22.030 6.197 -3.786 1.00 46.84 220 MET A CA 1
ATOM 1653 C C . MET A 1 220 ? -23.284 5.994 -4.659 1.00 46.84 220 MET A C 1
ATOM 1655 O O . MET A 1 220 ? -23.370 6.524 -5.771 1.00 46.84 220 MET A O 1
ATOM 1659 N N . ALA A 1 221 ? -24.313 5.312 -4.142 1.00 35.53 221 ALA A N 1
ATOM 1660 C CA . ALA A 1 221 ? -25.583 5.099 -4.844 1.00 35.53 221 ALA A CA 1
ATOM 1661 C C . ALA A 1 221 ? -26.392 6.399 -5.052 1.00 35.53 221 ALA A C 1
ATOM 1663 O O . ALA A 1 221 ? -26.950 6.628 -6.132 1.00 35.53 221 ALA A O 1
ATOM 1664 N N . LEU A 1 222 ? -26.442 7.284 -4.050 1.00 35.94 222 LEU A N 1
ATOM 1665 C CA . LEU A 1 222 ? -27.099 8.595 -4.141 1.00 35.94 222 LEU A CA 1
ATOM 1666 C C . LEU A 1 222 ? -26.363 9.553 -5.093 1.00 35.94 222 LEU A C 1
ATOM 1668 O O . LEU A 1 222 ? -27.017 10.288 -5.839 1.00 35.94 222 LEU A O 1
ATOM 1672 N N . LEU A 1 223 ? -25.029 9.506 -5.139 1.00 40.59 223 LEU A N 1
ATOM 1673 C CA . LEU A 1 223 ? -24.210 10.263 -6.095 1.00 40.59 223 LEU A CA 1
ATOM 1674 C C . LEU A 1 223 ? -24.395 9.762 -7.543 1.00 40.59 223 LEU A C 1
ATOM 1676 O O . LEU A 1 223 ? -24.517 10.573 -8.471 1.00 40.59 223 LEU A O 1
ATOM 1680 N N . GLY A 1 224 ? -24.529 8.446 -7.744 1.00 39.19 224 GLY A N 1
ATOM 1681 C CA . GLY A 1 224 ? -24.885 7.845 -9.037 1.00 39.19 224 GLY A CA 1
ATOM 1682 C C . GLY A 1 224 ? -26.286 8.242 -9.531 1.00 39.19 224 GLY A C 1
ATOM 1683 O O . GLY A 1 224 ? -26.490 8.550 -10.708 1.00 39.19 224 GLY A O 1
ATOM 1684 N N . LEU A 1 225 ? -27.269 8.330 -8.631 1.00 36.72 225 LEU A N 1
ATOM 1685 C CA . LEU A 1 225 ? -28.618 8.809 -8.968 1.00 36.72 225 LEU A CA 1
ATOM 1686 C C . LEU A 1 225 ? -28.659 10.327 -9.228 1.00 36.72 225 LEU A C 1
ATOM 1688 O O . LEU A 1 225 ? -29.384 10.787 -10.118 1.00 36.72 225 LEU A O 1
ATOM 1692 N N . GLY A 1 226 ? -27.864 11.112 -8.495 1.00 34.44 226 GLY A N 1
ATOM 1693 C CA . GLY A 1 226 ? -27.749 12.561 -8.674 1.00 34.44 226 GLY A CA 1
ATOM 1694 C C . GLY A 1 226 ? -27.172 12.957 -10.038 1.00 34.44 226 GLY A C 1
ATOM 1695 O O . GLY A 1 226 ? -27.699 13.854 -10.703 1.00 34.44 226 GLY A O 1
ATOM 1696 N N . SER A 1 227 ? -26.151 12.243 -10.513 1.00 40.59 227 SER A N 1
ATOM 1697 C CA . SER A 1 227 ? -25.541 12.459 -11.834 1.00 40.59 227 SER A CA 1
ATOM 1698 C C . SER A 1 227 ? -26.491 12.096 -12.993 1.00 40.59 227 SER A C 1
ATOM 1700 O O . SER A 1 227 ? -26.598 12.852 -13.966 1.00 40.59 227 SER A O 1
ATOM 1702 N N . LEU A 1 228 ? -27.298 11.036 -12.851 1.00 37.00 228 LEU A N 1
ATOM 1703 C CA . LEU A 1 228 ? -28.392 10.687 -13.776 1.00 37.00 228 LEU A CA 1
ATOM 1704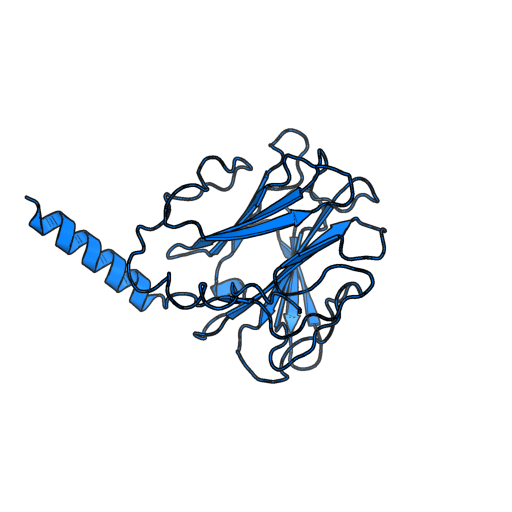 C C . LEU A 1 228 ? -29.497 11.760 -13.844 1.00 37.00 228 LEU A C 1
ATOM 1706 O O . LEU A 1 228 ? -30.019 12.059 -14.925 1.00 37.00 228 LEU A O 1
ATOM 1710 N N . ALA A 1 229 ? -29.849 12.373 -12.710 1.00 39.56 229 ALA A N 1
ATOM 1711 C CA . ALA A 1 229 ? -30.849 13.441 -12.652 1.00 39.56 229 ALA A CA 1
ATOM 1712 C C . ALA A 1 229 ? -30.361 14.744 -13.316 1.00 39.56 229 ALA A C 1
ATOM 1714 O O . A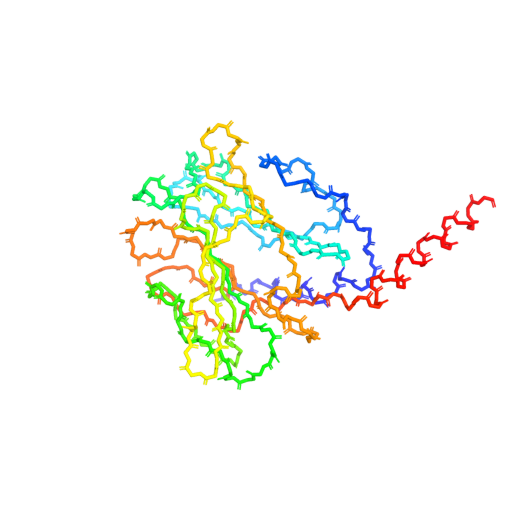LA A 1 229 ? -31.142 15.433 -13.981 1.00 39.56 229 ALA A O 1
ATOM 1715 N N . VAL A 1 230 ? -29.067 15.063 -13.201 1.00 38.12 230 VAL A N 1
ATOM 1716 C CA . VAL A 1 230 ? -28.449 16.230 -13.857 1.00 38.12 230 VAL A CA 1
ATOM 1717 C C . VAL A 1 230 ? -28.328 16.027 -15.373 1.00 38.12 230 VAL A C 1
ATOM 1719 O O . VAL A 1 230 ? -28.615 16.954 -16.133 1.00 38.12 230 VAL A O 1
ATOM 1722 N N . LEU A 1 231 ? -28.006 14.813 -15.836 1.00 39.94 231 LEU A N 1
ATOM 1723 C CA . LEU A 1 231 ? -27.986 14.471 -17.267 1.00 39.94 231 LEU A CA 1
ATOM 1724 C C . LEU A 1 231 ? -29.382 14.521 -17.909 1.00 39.94 231 LEU A C 1
ATOM 1726 O O . LEU A 1 231 ? -29.517 14.961 -19.051 1.00 39.94 231 LEU A O 1
ATOM 1730 N N . ARG A 1 232 ? -30.443 14.155 -17.175 1.00 41.41 232 ARG A N 1
ATOM 1731 C CA . ARG A 1 232 ? -31.834 14.297 -17.649 1.00 41.41 232 ARG A CA 1
ATOM 1732 C C . ARG A 1 232 ? -32.317 15.744 -17.744 1.00 41.41 232 ARG A C 1
ATOM 1734 O O . ARG A 1 232 ? -33.219 16.009 -18.530 1.00 41.41 232 ARG A O 1
ATOM 1741 N N . ARG A 1 233 ? -31.736 16.676 -16.981 1.00 43.06 233 ARG A N 1
ATOM 1742 C CA . ARG A 1 233 ? -32.108 18.104 -17.009 1.00 43.06 233 ARG A CA 1
ATOM 1743 C C . ARG A 1 233 ? -31.469 18.899 -18.152 1.00 43.06 233 ARG A C 1
ATOM 1745 O O . ARG A 1 233 ? -31.850 20.046 -18.355 1.00 43.06 233 ARG A O 1
ATOM 1752 N N . LYS A 1 234 ? -30.508 18.315 -18.880 1.00 41.81 234 LYS A N 1
ATOM 1753 C CA . LYS A 1 234 ? -29.828 18.931 -20.037 1.00 41.81 234 LYS A CA 1
ATOM 1754 C C . LYS A 1 234 ? -30.374 18.467 -21.404 1.00 41.81 234 LYS A C 1
ATOM 1756 O O . LYS A 1 234 ? -29.669 18.595 -22.402 1.00 41.81 2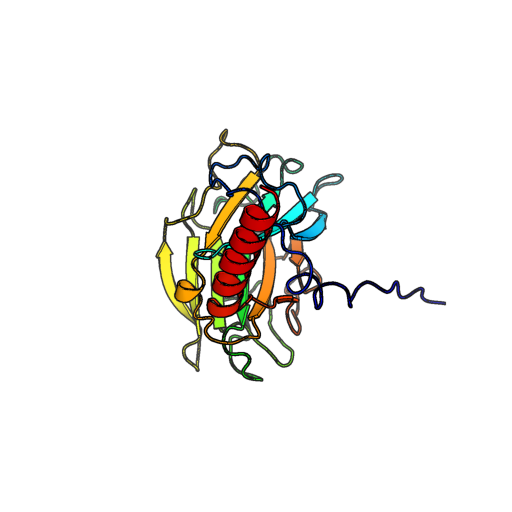34 LYS A O 1
ATOM 1761 N N . LYS A 1 235 ? -31.602 17.941 -21.463 1.00 42.66 235 LYS A N 1
ATOM 1762 C CA . LYS A 1 235 ? -32.343 17.717 -22.716 1.00 42.66 235 LYS A CA 1
ATOM 1763 C C . LYS A 1 235 ? -33.556 18.627 -22.791 1.00 42.66 235 LYS A C 1
ATOM 1765 O O . LYS A 1 235 ? -34.252 18.732 -21.758 1.00 42.66 235 LYS A O 1
#

Solvent-accessible surface area (backbone atoms only — not comparable to full-atom values): 12866 Å² total; per-residue (Å²): 139,81,85,81,80,88,73,93,77,70,74,89,64,62,81,80,78,67,69,55,67,41,63,84,78,74,76,70,20,61,69,82,58,76,49,65,84,28,46,43,78,76,50,75,37,59,40,94,53,92,89,19,34,39,33,40,33,37,38,65,65,99,68,32,42,34,42,38,39,44,29,72,59,58,85,47,45,41,21,63,60,42,81,70,13,32,24,43,39,38,35,26,18,25,78,68,45,76,72,42,49,41,54,50,70,85,78,71,38,40,34,42,41,71,52,45,26,35,32,29,38,40,38,42,49,59,42,56,33,28,29,36,36,32,37,48,76,90,85,52,76,45,78,75,50,80,45,60,78,53,41,30,40,38,48,93,88,54,52,50,26,32,24,37,47,40,47,49,80,78,64,57,51,86,53,72,49,32,28,37,36,36,39,33,30,36,34,89,69,69,36,32,56,27,49,45,52,41,69,54,33,76,52,25,69,29,43,56,38,40,74,43,75,62,76,52,70,67,56,53,52,51,52,56,51,50,55,52,53,55,60,61,68,76,109

Organism: NCBI:txid1936003

Foldseek 3Di:
DDPPDDDQPPQPPLPPDDDPAQDDDDFQQDCPSCDDSQKAWLDWDAFPDPPWIWTWIWGDALFWIKIKIDRQRLLEWQEQDFQRHKKKKKFKQQPQQFPAEDQDPVVLAEGEEAGTYGQKMWISYHAFQKIWMWGGPRPDTDTPDIDRPFWGIHDPPSYRMIMGIHGSVVRVRPDQWMFMKMFMDGHPPQWTRDIRQFDTTHHGYRYGGDTHGDPPSVSSVVVVVVVVVVVVVVD

Radius of gyration: 18.05 Å; Cα contacts (8 Å, |Δi|>4): 548; chains: 1; bounding box: 52×47×43 Å

Sequence (235 aa):
MKKVCVCLFAICLLFTASQVLAGPITIDADMSDWTGSGIVDLGTQAAPAEGESYTLKATADASNVYFGMDRSTTERYLDDIGWDTDSFFMAFDVDGVAGSGAISDGYGRVNFGGTYLPDFFIYFAGGPHWYETSSWNGSGMDWLGWTQDGAVYGNPGWGDDDEFALNPAAIGGEDDELRVWAWMTREGNGWVEAAWGFEAGDAPTAGDGLAVTVPEPATMALLGLGSLAVLRRKK

InterPro domains:
  IPR013424 PEP-CTERM protein-sorting domain [PF07589] (213-234)
  IPR013424 PEP-CTERM protein-sorting domain [TIGR02595] (214-235)

Nearest PDB structures (foldseek):
  1pzd-assembly1_A  TM=2.298E-01  e=7.232E-01  Bos taurus

Mean predicted aligned error: 9.71 Å

Secondary structure (DSSP, 8-state):
-------TTSSTTSSSS----PPPPP-SS-GGG--STT-EEEEEEE-SSTT-EEEEEEEE-SS-EEEEEE-TTS---BSSSGGGSEEEEEEEE-S--TT-S-SB-SSSS-EE-SS---SEEEEE-SSTT-EEEEEE-SSSEEEEEEE-TTEE---TTS-SEEEEEE-HHHHT--SS-EEEEEEEEETTS-SEEEEESS--BSS-EE-S-EEE-PPPHHHHHHHHHHHHHHHHTT-

pLDDT: mean 78.15, std 20.06, range [27.92, 96.56]